Protein AF-A0A7C4F358-F1 (afdb_monomer_lite)

Sequence (258 aa):
MKRVNIRVNKKILVVTLAAALFLCTGAAYALGAFEKRPEPVIGEYGSKFVDQYLAERMSKADSMAIPCYKQDDLLFENECFALGRDAGSYTESGFKTNLFERLVKMFPDPLVRETGDNIYVVYDTDGGARLFVFFSREKNNALFTDGYPVVMKAKLSYENFSKLRVGGSLKDVESIDPVMSLYSNKFDRYTDKVLERNEKAGMKLTSVHLLSDGILKIEYDRAGGGYVITNIAYSPDFILDGLNGKTCYKILDEDYVK

Secondary structure (DSSP, 8-state):
--PPP-------------------------------PPPP--SHHHHHHHHHHHHHHHTTGGGPPPPEE-HHHHHTS-SS--TTS-GGGGTT-S----BHHHHHHHS-S-EEEEETTEEEEEEEETTS-EEEEEEEHHHHTTSBB-S--EEESS---HHHHTT--TT-BHHHHHTT-TTHHHHHHHHHT--HHHHHHHHHTT--EEEEEE-SS-EEEEEEEEETTEEEEEEEEEETTSEEEETTEEEE----GGGS--

Structure (mmCIF, N/CA/C/O backbone):
data_AF-A0A7C4F358-F1
#
_entry.id   AF-A0A7C4F358-F1
#
loop_
_atom_site.group_PDB
_atom_site.id
_atom_site.type_symbol
_atom_site.label_atom_id
_atom_site.label_alt_id
_atom_site.label_comp_id
_atom_site.label_asym_id
_atom_site.label_entity_id
_atom_site.label_seq_id
_atom_site.pdbx_PDB_ins_code
_atom_site.Cartn_x
_atom_site.Cartn_y
_atom_site.Cartn_z
_atom_site.occupancy
_atom_site.B_iso_or_equiv
_atom_site.auth_seq_id
_atom_site.auth_comp_id
_atom_site.auth_asym_id
_atom_site.auth_atom_id
_atom_site.pdbx_PDB_model_num
ATOM 1 N N . MET A 1 1 ? -30.851 -65.333 36.686 1.00 43.03 1 MET A N 1
ATOM 2 C CA . MET A 1 1 ? -29.936 -66.389 36.188 1.00 43.03 1 MET A CA 1
ATOM 3 C C . MET A 1 1 ? -30.546 -67.081 34.977 1.00 43.03 1 MET A C 1
ATOM 5 O O . MET A 1 1 ? -31.504 -67.817 35.149 1.00 43.03 1 MET A O 1
ATOM 9 N N . LYS A 1 2 ? -29.995 -66.856 33.779 1.00 34.91 2 LYS A N 1
ATOM 10 C CA . LYS A 1 2 ? -29.711 -67.871 32.743 1.00 34.91 2 LYS A CA 1
ATOM 11 C C . LYS A 1 2 ? -29.047 -67.149 31.567 1.00 34.91 2 LYS A C 1
ATOM 13 O O . LYS A 1 2 ? -29.635 -66.268 30.955 1.00 34.91 2 LYS A O 1
ATOM 18 N N . ARG A 1 3 ? -27.768 -67.473 31.361 1.00 30.48 3 ARG A N 1
ATOM 19 C CA . ARG A 1 3 ? -26.900 -66.966 30.294 1.00 30.48 3 ARG A CA 1
ATOM 20 C C . ARG A 1 3 ? -27.313 -67.616 28.976 1.00 30.48 3 ARG A C 1
ATOM 22 O O . ARG A 1 3 ? -27.466 -68.835 28.937 1.00 30.48 3 ARG A O 1
ATOM 29 N N . VAL A 1 4 ? -27.421 -66.826 27.914 1.00 35.84 4 VAL A N 1
ATOM 30 C CA . VAL A 1 4 ? -27.455 -67.332 26.539 1.00 35.84 4 VAL A CA 1
ATOM 31 C C . VAL A 1 4 ? -26.057 -67.162 25.952 1.00 35.84 4 VAL A C 1
ATOM 33 O O . VAL A 1 4 ? -25.514 -66.062 25.907 1.00 35.84 4 VAL A O 1
ATOM 36 N N . ASN A 1 5 ? -25.468 -68.294 25.569 1.00 32.28 5 ASN A N 1
ATOM 37 C CA . ASN A 1 5 ? -24.219 -68.405 24.827 1.00 32.28 5 ASN A CA 1
ATOM 38 C C . ASN A 1 5 ? -24.437 -67.946 23.383 1.00 32.28 5 ASN A C 1
ATOM 40 O O . ASN A 1 5 ? -25.279 -68.519 22.694 1.00 32.28 5 ASN A O 1
ATOM 44 N N . ILE A 1 6 ? -23.613 -67.022 22.890 1.00 37.19 6 ILE A N 1
ATOM 45 C CA . ILE A 1 6 ? -23.403 -66.848 21.450 1.00 37.19 6 ILE A CA 1
ATOM 46 C C . ILE A 1 6 ? -21.936 -67.156 21.160 1.00 37.19 6 ILE A C 1
ATOM 48 O O . ILE A 1 6 ? -21.022 -66.508 21.668 1.00 37.19 6 ILE A O 1
ATOM 52 N N . ARG A 1 7 ? -21.736 -68.218 20.373 1.00 32.66 7 ARG A N 1
ATOM 53 C CA . ARG A 1 7 ? -20.445 -68.649 19.839 1.00 32.66 7 ARG A CA 1
ATOM 54 C C . ARG A 1 7 ? -19.924 -67.610 18.851 1.00 32.66 7 ARG A C 1
ATOM 56 O O . ARG A 1 7 ? -20.585 -67.279 17.873 1.00 32.66 7 ARG A O 1
ATOM 63 N N . VAL A 1 8 ? -18.694 -67.185 19.100 1.00 33.38 8 VAL A N 1
ATOM 64 C CA . VAL A 1 8 ? -17.827 -66.460 18.174 1.00 33.38 8 VAL A CA 1
ATOM 65 C C . VAL A 1 8 ? -17.451 -67.389 17.022 1.00 33.38 8 VAL A C 1
ATOM 67 O O . VAL A 1 8 ? -17.006 -68.510 17.268 1.00 33.38 8 VAL A O 1
ATOM 70 N N . ASN A 1 9 ? -17.558 -66.917 15.779 1.00 32.28 9 ASN A N 1
ATOM 71 C CA . ASN A 1 9 ? -16.855 -67.533 14.659 1.00 32.28 9 ASN A CA 1
ATOM 72 C C . ASN A 1 9 ? -16.000 -66.473 13.953 1.00 32.28 9 ASN A C 1
ATOM 74 O O . ASN A 1 9 ? -16.507 -65.562 13.304 1.00 32.28 9 ASN A O 1
ATOM 78 N N . LYS A 1 10 ? -14.685 -66.580 14.162 1.00 37.16 10 LYS A N 1
ATOM 79 C CA . LYS A 1 10 ? -13.632 -65.766 13.549 1.00 37.16 10 LYS A CA 1
ATOM 80 C C . LYS A 1 10 ? -13.399 -66.249 12.119 1.00 37.16 10 LYS A C 1
ATOM 82 O O . LYS A 1 10 ? -12.974 -67.387 11.945 1.00 37.16 10 LYS A O 1
ATOM 87 N N . LYS A 1 11 ? -13.538 -65.371 11.125 1.00 32.34 11 LYS A N 1
ATOM 88 C CA . LYS A 1 11 ? -12.793 -65.474 9.860 1.00 32.34 11 LYS A CA 1
ATOM 89 C C . LYS A 1 11 ? -12.325 -64.086 9.414 1.00 32.34 11 LYS A C 1
ATOM 91 O O . LYS A 1 11 ? -13.072 -63.323 8.827 1.00 32.34 11 LYS A O 1
ATOM 96 N N . ILE A 1 12 ? -11.095 -63.789 9.836 1.00 36.50 12 ILE A N 1
ATOM 97 C CA . ILE A 1 12 ? -9.995 -63.147 9.098 1.00 36.50 12 ILE A CA 1
ATOM 98 C C . ILE A 1 12 ? -10.419 -62.060 8.094 1.00 36.50 12 ILE A C 1
ATOM 100 O O . ILE A 1 12 ? -10.786 -62.346 6.959 1.00 36.50 12 ILE A O 1
ATOM 104 N N . LEU A 1 13 ? -10.269 -60.806 8.524 1.00 28.69 13 LEU A N 1
ATOM 105 C CA . LEU A 1 13 ? -10.249 -59.624 7.671 1.00 28.69 13 LEU A CA 1
ATOM 106 C C . LEU A 1 13 ? -8.846 -59.515 7.048 1.00 28.69 13 LEU A C 1
ATOM 108 O O . LEU A 1 13 ? -7.883 -59.193 7.742 1.00 28.69 13 LEU A O 1
ATOM 112 N N . VAL A 1 14 ? -8.718 -59.822 5.758 1.00 30.58 14 VAL A N 1
ATOM 113 C CA . VAL A 1 14 ? -7.524 -59.484 4.972 1.00 30.58 14 VAL A CA 1
ATOM 114 C C . VAL A 1 14 ? -7.721 -58.058 4.470 1.00 30.58 14 VAL A C 1
ATOM 116 O O . VAL A 1 14 ? -8.566 -57.809 3.616 1.00 30.58 14 VAL A O 1
ATOM 119 N N . VAL A 1 15 ? -6.972 -57.113 5.035 1.00 30.22 15 VAL A N 1
ATOM 120 C CA . VAL A 1 15 ? -6.889 -55.741 4.525 1.00 30.22 15 VAL A CA 1
ATOM 121 C C . VAL A 1 15 ? -5.830 -55.736 3.430 1.00 30.22 15 VAL A C 1
ATOM 123 O O . VAL A 1 15 ? -4.635 -55.765 3.714 1.00 30.22 15 VAL A O 1
ATOM 126 N N . THR A 1 16 ? -6.260 -55.731 2.172 1.00 32.16 16 THR A N 1
ATOM 127 C CA . THR A 1 16 ? -5.372 -55.463 1.039 1.00 32.16 16 THR A CA 1
ATOM 128 C C . THR A 1 16 ? -5.389 -53.961 0.778 1.00 32.16 16 THR A C 1
ATOM 130 O O . THR A 1 16 ? -6.368 -53.412 0.278 1.00 32.16 16 THR A O 1
ATOM 133 N N . LEU A 1 17 ? -4.307 -53.292 1.174 1.00 28.47 17 LEU A N 1
ATOM 134 C CA . LEU A 1 17 ? -4.039 -51.888 0.880 1.00 28.47 17 LEU A CA 1
ATOM 135 C C . LEU A 1 17 ? -3.711 -51.773 -0.620 1.00 28.47 17 LEU A C 1
ATOM 137 O O . LEU A 1 17 ? -2.611 -52.122 -1.045 1.00 28.47 17 LEU A O 1
ATOM 141 N N . ALA A 1 18 ? -4.665 -51.335 -1.438 1.00 31.09 18 ALA A N 1
ATOM 142 C CA . ALA A 1 18 ? -4.392 -50.962 -2.822 1.00 31.09 18 ALA A CA 1
ATOM 143 C C . ALA A 1 18 ? -3.917 -49.503 -2.843 1.00 31.09 18 ALA A C 1
ATOM 145 O O . ALA A 1 18 ? -4.712 -48.572 -2.728 1.00 31.09 18 ALA A O 1
ATOM 146 N N . ALA A 1 19 ? -2.600 -49.317 -2.934 1.00 30.80 19 ALA A N 1
ATOM 147 C CA . ALA A 1 19 ? -1.979 -48.022 -3.163 1.00 30.80 19 ALA A CA 1
ATOM 148 C C . ALA A 1 19 ? -2.323 -47.541 -4.582 1.00 30.80 19 ALA A C 1
ATOM 150 O O . ALA A 1 19 ? -1.913 -48.148 -5.571 1.00 30.80 19 ALA A O 1
ATOM 151 N N . ALA A 1 20 ? -3.087 -46.454 -4.679 1.00 31.83 20 ALA A N 1
ATOM 152 C CA . ALA A 1 20 ? -3.291 -45.744 -5.931 1.00 31.83 20 ALA A CA 1
ATOM 153 C C . ALA A 1 20 ? -2.027 -44.932 -6.257 1.00 31.83 20 ALA A C 1
ATOM 155 O O . ALA A 1 20 ? -1.675 -43.991 -5.544 1.00 31.83 20 ALA A O 1
ATOM 156 N N . LEU A 1 21 ? -1.345 -45.324 -7.336 1.00 28.36 21 LEU A N 1
ATOM 157 C CA . LEU A 1 21 ? -0.301 -44.545 -7.997 1.00 28.36 21 LEU A CA 1
ATOM 158 C C . LEU A 1 21 ? -0.908 -43.225 -8.502 1.00 28.36 21 LEU A C 1
ATOM 160 O O . LEU A 1 21 ? -1.635 -43.220 -9.493 1.00 28.36 21 LEU A O 1
ATOM 164 N N . PHE A 1 22 ? -0.566 -42.106 -7.867 1.00 32.88 22 PHE A N 1
ATOM 165 C CA . PHE A 1 22 ? -0.590 -40.805 -8.531 1.00 32.88 22 PHE A CA 1
ATOM 166 C C . PHE A 1 22 ? 0.807 -40.537 -9.090 1.00 32.88 22 PHE A C 1
ATOM 168 O O . PHE A 1 22 ? 1.765 -40.303 -8.3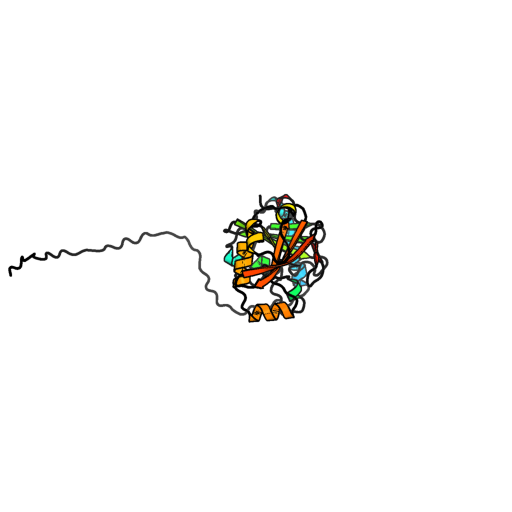53 1.00 32.88 22 PHE A O 1
ATOM 175 N N . LEU A 1 23 ? 0.916 -40.609 -10.416 1.00 28.53 23 LEU A N 1
ATOM 176 C CA . LEU A 1 23 ? 2.063 -40.139 -11.183 1.00 28.53 23 LEU A CA 1
ATOM 177 C C . LEU A 1 23 ? 2.083 -38.604 -11.139 1.00 28.53 23 LEU A C 1
ATOM 179 O O . LEU A 1 23 ? 1.592 -37.943 -12.047 1.00 28.53 23 LEU A O 1
ATOM 183 N N . CYS A 1 24 ? 2.645 -38.034 -10.073 1.00 27.58 24 CYS A N 1
ATOM 184 C CA . CYS A 1 24 ? 3.144 -36.663 -10.099 1.00 27.58 24 CYS A CA 1
ATOM 185 C C . CYS A 1 24 ? 4.559 -36.695 -10.673 1.00 27.58 24 CYS A C 1
ATOM 187 O O . CYS A 1 24 ? 5.518 -37.095 -10.012 1.00 27.58 24 CYS A O 1
ATOM 189 N N . THR A 1 25 ? 4.687 -36.289 -11.929 1.00 34.34 25 THR A N 1
ATOM 190 C CA . THR A 1 25 ? 5.970 -35.998 -12.558 1.00 34.34 25 THR A CA 1
ATOM 191 C C . THR A 1 25 ? 6.642 -34.833 -11.831 1.00 34.34 25 THR A C 1
ATOM 193 O O . THR A 1 25 ? 6.246 -33.684 -11.987 1.00 34.34 25 THR A O 1
ATOM 196 N N . GLY A 1 26 ? 7.640 -35.171 -11.013 1.00 33.00 26 GLY A N 1
ATOM 197 C CA . GLY A 1 26 ? 8.849 -34.396 -10.730 1.00 33.00 26 GLY A CA 1
ATOM 198 C C . GLY A 1 26 ? 8.712 -32.893 -10.491 1.00 33.00 26 GLY A C 1
ATOM 199 O O . GLY A 1 26 ? 9.111 -32.106 -11.341 1.00 33.00 26 GLY A O 1
ATOM 200 N N . ALA A 1 27 ? 8.320 -32.500 -9.280 1.00 31.92 27 ALA A N 1
ATOM 201 C CA . ALA A 1 27 ? 8.847 -31.282 -8.671 1.00 31.92 27 ALA A CA 1
ATOM 202 C C . ALA A 1 27 ? 9.862 -31.714 -7.608 1.00 31.92 27 ALA A C 1
ATOM 204 O O . ALA A 1 27 ? 9.501 -32.226 -6.548 1.00 31.92 27 ALA A O 1
ATOM 205 N N . ALA A 1 28 ? 11.149 -31.591 -7.930 1.00 32.16 28 ALA A N 1
ATOM 206 C CA . ALA A 1 28 ? 12.210 -31.779 -6.958 1.00 32.16 28 ALA A CA 1
ATOM 207 C C . ALA A 1 28 ? 12.075 -30.688 -5.888 1.00 32.16 28 ALA A C 1
ATOM 209 O O . ALA A 1 28 ? 12.326 -29.513 -6.151 1.00 32.16 28 ALA A O 1
ATOM 210 N N . TYR A 1 29 ? 11.667 -31.075 -4.681 1.00 32.97 29 TYR A N 1
ATOM 211 C CA . TYR A 1 29 ? 11.791 -30.222 -3.509 1.00 32.97 29 TYR A CA 1
ATOM 212 C C . TYR A 1 29 ? 13.281 -30.044 -3.215 1.00 32.97 29 TYR A C 1
ATOM 214 O O . TYR A 1 29 ? 13.927 -30.921 -2.641 1.00 32.97 29 TYR A O 1
ATOM 222 N N . ALA A 1 30 ? 13.839 -28.910 -3.630 1.00 32.03 30 ALA A N 1
ATOM 223 C CA . ALA A 1 30 ? 15.152 -28.486 -3.183 1.00 32.03 30 ALA A CA 1
ATOM 224 C C . ALA A 1 30 ? 15.035 -27.982 -1.736 1.00 32.03 30 ALA A C 1
ATOM 226 O O . ALA A 1 30 ? 14.815 -26.800 -1.482 1.00 32.03 30 ALA A O 1
ATOM 227 N N . LEU A 1 31 ? 15.191 -28.895 -0.776 1.00 33.22 31 LEU A N 1
ATOM 228 C CA . LEU A 1 31 ? 15.613 -28.562 0.585 1.00 33.22 31 LEU A CA 1
ATOM 229 C C . LEU A 1 31 ? 17.083 -28.127 0.519 1.00 33.22 31 LEU A C 1
ATOM 231 O O . LEU A 1 31 ? 18.001 -28.916 0.730 1.00 33.22 31 LEU A O 1
ATOM 235 N N . GLY A 1 32 ? 17.299 -26.871 0.135 1.00 31.25 32 GLY A N 1
ATOM 236 C CA . GLY A 1 32 ? 18.599 -26.217 0.184 1.00 31.25 32 GLY A CA 1
ATOM 237 C C . GLY A 1 32 ? 18.804 -25.581 1.551 1.00 31.25 32 GLY A C 1
ATOM 238 O O . GLY A 1 32 ? 18.005 -24.748 1.976 1.00 31.25 32 GLY A O 1
ATOM 239 N N . ALA A 1 33 ? 19.877 -25.976 2.233 1.00 33.22 33 ALA A N 1
ATOM 240 C CA . ALA A 1 33 ? 20.384 -25.291 3.410 1.00 33.22 33 ALA A CA 1
ATOM 241 C C . ALA A 1 33 ? 20.472 -23.775 3.149 1.00 33.22 33 ALA A C 1
ATOM 243 O O . ALA A 1 33 ? 20.944 -23.346 2.095 1.00 33.22 33 ALA A O 1
ATOM 244 N N . PHE A 1 34 ? 20.018 -22.972 4.113 1.00 32.34 34 PHE A N 1
ATOM 245 C CA . PHE A 1 34 ? 20.209 -21.522 4.132 1.00 32.34 34 PHE A CA 1
ATOM 246 C C . PHE A 1 34 ? 21.707 -21.228 4.335 1.00 32.34 34 PHE A C 1
ATOM 248 O O . PHE A 1 34 ? 22.162 -20.889 5.427 1.00 32.34 34 PHE A O 1
ATOM 255 N N . GLU A 1 35 ? 22.512 -21.399 3.286 1.00 32.31 35 GLU A N 1
ATOM 256 C CA . GLU A 1 35 ? 23.808 -20.738 3.212 1.00 32.31 35 GLU A CA 1
ATOM 257 C C . GLU A 1 35 ? 23.534 -19.237 3.242 1.00 32.31 35 GLU A C 1
ATOM 259 O O . GLU A 1 35 ? 22.790 -18.711 2.409 1.00 32.31 35 GLU A O 1
ATOM 264 N N . LYS A 1 36 ? 24.108 -18.547 4.235 1.00 36.69 36 LYS A N 1
ATOM 265 C CA . LYS A 1 36 ? 24.154 -17.084 4.273 1.00 36.69 36 LYS A CA 1
ATOM 266 C C . LYS A 1 36 ? 24.794 -16.612 2.969 1.00 36.69 36 LYS A C 1
ATOM 268 O O . LYS A 1 36 ? 26.016 -16.607 2.836 1.00 36.69 36 LYS A O 1
ATOM 273 N N . ARG A 1 37 ? 23.960 -16.238 2.000 1.00 35.19 37 ARG A N 1
ATOM 274 C CA . ARG A 1 37 ? 24.418 -15.563 0.791 1.00 35.19 37 ARG A CA 1
ATOM 275 C C . ARG A 1 37 ? 25.006 -14.217 1.220 1.00 35.19 37 ARG A C 1
ATOM 277 O O . ARG A 1 37 ? 24.418 -13.574 2.093 1.00 35.19 37 ARG A O 1
ATOM 284 N N . PRO A 1 38 ? 26.159 -13.813 0.666 1.00 33.69 38 PRO A N 1
ATOM 285 C CA . PRO A 1 38 ? 26.743 -12.519 0.978 1.00 33.69 38 PRO A CA 1
ATOM 286 C C . PRO A 1 38 ? 25.718 -11.424 0.684 1.00 33.69 38 PRO A C 1
ATOM 288 O O . PRO A 1 38 ? 25.014 -11.482 -0.329 1.00 33.69 38 PRO A O 1
ATOM 291 N N . GLU A 1 39 ? 25.606 -10.458 1.592 1.00 45.19 39 GLU A N 1
ATOM 292 C CA . GLU A 1 39 ? 24.733 -9.314 1.368 1.00 45.19 39 GLU A CA 1
ATOM 293 C C . GLU A 1 39 ? 25.191 -8.555 0.118 1.00 45.19 39 GLU A C 1
ATOM 295 O O . GLU A 1 39 ? 26.398 -8.357 -0.067 1.00 45.19 39 GLU A O 1
ATOM 300 N N . PRO A 1 40 ? 24.264 -8.153 -0.768 1.00 41.44 40 PRO A N 1
ATOM 301 C CA . PRO A 1 40 ? 24.631 -7.385 -1.942 1.00 41.44 40 PRO A CA 1
ATOM 302 C C . PRO A 1 40 ? 25.222 -6.046 -1.497 1.00 41.44 40 PRO A C 1
ATOM 304 O O . PRO A 1 40 ? 24.576 -5.257 -0.809 1.00 41.44 40 PRO A O 1
ATOM 307 N N . VAL A 1 41 ? 26.460 -5.778 -1.914 1.00 40.78 41 VAL A N 1
ATOM 308 C CA . VAL A 1 41 ? 27.053 -4.444 -1.815 1.00 40.78 41 VAL A CA 1
ATOM 309 C C . VAL A 1 41 ? 26.264 -3.536 -2.756 1.00 40.78 41 VAL A C 1
ATOM 311 O O . VAL A 1 41 ? 26.330 -3.678 -3.977 1.00 40.78 41 VAL A O 1
ATOM 314 N N . ILE A 1 42 ? 25.478 -2.631 -2.176 1.00 51.88 42 ILE A N 1
ATOM 315 C CA . ILE A 1 42 ? 24.642 -1.674 -2.902 1.00 51.88 42 ILE A CA 1
ATOM 316 C C . ILE A 1 42 ? 25.575 -0.661 -3.584 1.00 51.88 42 ILE A C 1
ATOM 318 O O . ILE A 1 42 ? 26.162 0.197 -2.931 1.00 51.88 42 ILE A O 1
ATOM 322 N N . GLY A 1 43 ? 25.750 -0.806 -4.898 1.00 54.59 43 GLY A N 1
ATOM 323 C CA . GLY A 1 43 ? 26.558 0.060 -5.765 1.00 54.59 43 GLY A CA 1
ATOM 324 C C . GLY A 1 43 ? 25.941 0.178 -7.165 1.00 54.59 43 GLY A C 1
ATOM 325 O O . GLY A 1 43 ? 24.806 -0.251 -7.365 1.00 54.59 43 GLY A O 1
ATOM 326 N N . GLU A 1 44 ? 26.687 0.705 -8.151 1.00 55.16 44 GLU A N 1
ATOM 327 C CA . GLU A 1 44 ? 26.241 0.883 -9.557 1.00 55.16 44 GLU A CA 1
ATOM 328 C C . GLU A 1 44 ? 25.557 -0.351 -10.175 1.00 55.16 44 GLU A C 1
ATOM 330 O O . GLU A 1 44 ? 24.736 -0.222 -11.083 1.00 55.16 44 GLU A O 1
ATOM 335 N N . TYR A 1 45 ? 25.895 -1.548 -9.693 1.00 59.91 45 TYR A N 1
ATOM 336 C CA . TYR A 1 45 ? 25.300 -2.812 -10.117 1.00 59.91 45 TYR A CA 1
ATOM 337 C C . TYR A 1 45 ? 23.790 -2.887 -9.860 1.00 59.91 45 TYR A C 1
ATOM 339 O O . TYR A 1 45 ? 23.069 -3.387 -10.718 1.00 59.91 45 TYR A O 1
ATOM 347 N N . GLY A 1 46 ? 23.305 -2.349 -8.734 1.00 75.81 46 GLY A N 1
ATOM 348 C CA . GLY A 1 46 ? 21.877 -2.349 -8.410 1.00 75.81 46 GLY A CA 1
ATOM 349 C C . GLY A 1 46 ? 21.076 -1.482 -9.381 1.00 75.81 46 GLY A C 1
ATOM 350 O O . GLY A 1 46 ? 20.066 -1.924 -9.917 1.00 75.81 46 GLY A O 1
ATOM 351 N N . SER A 1 47 ? 21.568 -0.275 -9.676 1.00 79.81 47 SER A N 1
ATOM 352 C CA . SER A 1 47 ? 20.893 0.645 -10.601 1.00 79.81 47 SER A CA 1
ATOM 353 C C . SER A 1 47 ? 20.878 0.093 -12.026 1.00 79.81 47 SER A C 1
ATOM 355 O O . SER A 1 47 ? 19.835 0.095 -12.672 1.00 79.81 47 SER A O 1
ATOM 357 N N . LYS A 1 48 ? 22.005 -0.469 -12.492 1.00 86.12 48 LYS A N 1
ATOM 358 C CA . LYS A 1 48 ? 22.083 -1.115 -13.812 1.00 86.12 48 LYS A CA 1
ATOM 359 C C . LYS A 1 48 ? 21.134 -2.309 -13.924 1.00 86.12 48 LYS A C 1
ATOM 361 O O . LYS A 1 48 ? 20.526 -2.485 -14.975 1.00 86.12 48 LYS A O 1
ATOM 366 N N . PHE A 1 49 ? 20.996 -3.108 -12.862 1.00 89.94 49 PHE A N 1
ATOM 367 C CA . PHE A 1 49 ? 20.026 -4.203 -12.830 1.00 89.94 49 PHE A CA 1
ATOM 368 C C . PHE A 1 49 ? 18.597 -3.681 -12.997 1.00 89.94 49 PHE A C 1
ATOM 370 O O . PHE A 1 49 ? 17.865 -4.199 -13.838 1.00 89.94 49 PHE A O 1
ATOM 377 N N . VAL A 1 50 ? 18.211 -2.656 -12.227 1.00 91.50 50 VAL A N 1
ATOM 378 C CA . VAL A 1 50 ? 16.872 -2.055 -12.305 1.00 91.50 50 VAL A CA 1
ATOM 379 C C . VAL A 1 50 ? 16.594 -1.569 -13.726 1.00 91.50 50 VAL A C 1
ATOM 381 O O . VAL A 1 50 ? 15.602 -1.979 -14.320 1.00 91.50 50 VAL A O 1
ATOM 384 N N . ASP A 1 51 ? 17.501 -0.792 -14.318 1.00 90.94 51 ASP A N 1
ATOM 385 C CA . ASP A 1 51 ? 17.321 -0.258 -15.673 1.00 90.94 51 ASP A CA 1
ATOM 386 C C . ASP A 1 51 ? 17.159 -1.359 -16.727 1.00 90.94 51 ASP A C 1
ATOM 388 O O . ASP A 1 51 ? 16.247 -1.301 -17.554 1.00 90.94 51 ASP A O 1
ATOM 392 N N . GLN A 1 52 ? 18.008 -2.389 -16.680 1.00 91.44 52 GLN A N 1
ATOM 393 C CA . GLN A 1 52 ? 17.932 -3.522 -17.606 1.00 91.44 52 GLN A CA 1
ATOM 394 C C . GLN A 1 52 ? 16.629 -4.304 -17.441 1.00 91.44 52 GLN A C 1
ATOM 396 O O . GLN A 1 52 ? 15.984 -4.648 -18.433 1.00 91.44 52 GLN A O 1
ATOM 401 N N . TYR A 1 53 ? 16.229 -4.564 -16.196 1.00 92.38 53 TYR A N 1
ATOM 402 C CA . TYR A 1 53 ? 15.017 -5.310 -15.895 1.00 92.38 53 TYR A CA 1
ATOM 403 C C . TYR A 1 53 ? 13.768 -4.563 -16.368 1.00 92.38 53 TYR A C 1
ATOM 405 O O . TYR A 1 53 ? 12.913 -5.147 -17.031 1.00 92.38 53 TYR A O 1
ATOM 413 N N . LEU A 1 54 ? 13.667 -3.267 -16.058 1.00 91.38 54 LEU A N 1
ATOM 414 C CA . LEU A 1 54 ? 12.535 -2.436 -16.464 1.00 91.38 54 LEU A CA 1
ATOM 415 C C . LEU A 1 54 ? 12.443 -2.346 -17.991 1.00 91.38 54 LEU A C 1
ATOM 417 O O . LEU A 1 54 ? 11.371 -2.587 -18.541 1.00 91.38 54 LEU A O 1
ATOM 421 N N . ALA A 1 55 ? 13.566 -2.109 -18.680 1.00 90.69 55 ALA A N 1
ATOM 422 C CA . ALA A 1 55 ? 13.605 -2.065 -20.141 1.00 90.69 55 ALA A CA 1
ATOM 423 C C . ALA A 1 55 ? 13.128 -3.383 -20.778 1.00 90.69 55 ALA A C 1
ATOM 425 O O . ALA A 1 55 ? 12.333 -3.365 -21.722 1.00 90.69 55 ALA A O 1
ATOM 426 N N . GLU A 1 56 ? 13.558 -4.533 -20.246 1.00 90.06 56 GLU A N 1
ATOM 427 C CA . GLU A 1 56 ? 13.098 -5.831 -20.740 1.00 90.06 56 GLU A CA 1
ATOM 428 C C . GLU A 1 56 ? 11.593 -6.023 -20.507 1.00 90.06 56 GLU A C 1
ATOM 430 O O . GLU A 1 56 ? 10.871 -6.422 -21.424 1.00 90.06 56 GLU A O 1
ATOM 435 N N . ARG A 1 57 ? 11.101 -5.734 -19.298 1.00 89.56 57 ARG A N 1
ATOM 436 C CA . ARG A 1 57 ? 9.694 -5.953 -18.934 1.00 89.56 57 ARG A CA 1
ATOM 437 C C . ARG A 1 57 ? 8.742 -5.044 -19.682 1.00 89.56 57 ARG A C 1
ATOM 439 O O . ARG A 1 57 ? 7.740 -5.521 -20.207 1.00 89.56 57 ARG A O 1
ATOM 446 N N . MET A 1 58 ? 9.069 -3.762 -19.781 1.00 84.81 58 MET A N 1
ATOM 447 C CA . MET A 1 58 ? 8.229 -2.787 -20.469 1.00 84.81 58 MET A CA 1
ATOM 448 C C . MET A 1 58 ? 8.071 -3.107 -21.954 1.00 84.81 58 MET A C 1
ATOM 450 O O . MET A 1 58 ? 6.985 -2.930 -22.493 1.00 84.81 58 MET A O 1
ATOM 454 N N . SER A 1 59 ? 9.099 -3.674 -22.599 1.00 81.81 59 SER A N 1
ATOM 455 C CA . SER A 1 59 ? 8.997 -4.127 -23.997 1.00 81.81 59 SER A CA 1
ATOM 456 C C . SER A 1 59 ? 7.959 -5.238 -24.220 1.00 81.81 59 SER A C 1
ATOM 458 O O . SER A 1 59 ? 7.580 -5.510 -25.358 1.00 81.81 59 SER A O 1
ATOM 460 N N . LYS A 1 60 ? 7.495 -5.879 -23.139 1.00 82.25 60 LYS A N 1
ATOM 461 C CA . LYS A 1 60 ? 6.549 -7.000 -23.146 1.00 82.25 60 LYS A CA 1
ATOM 462 C C . LYS A 1 60 ? 5.266 -6.699 -22.360 1.00 82.25 60 LYS A C 1
ATOM 464 O O . LYS A 1 60 ? 4.429 -7.595 -22.264 1.00 82.25 60 LYS A O 1
ATOM 469 N N . ALA A 1 61 ? 5.097 -5.489 -21.812 1.00 74.50 61 ALA A N 1
ATOM 470 C CA . ALA A 1 61 ? 4.061 -5.176 -20.821 1.00 74.50 61 ALA A CA 1
ATOM 471 C C . ALA A 1 61 ? 2.644 -5.555 -21.285 1.00 74.50 61 ALA A C 1
ATOM 473 O O . ALA A 1 61 ? 1.948 -6.268 -20.570 1.00 74.50 61 ALA A O 1
ATOM 474 N N . ASP A 1 62 ? 2.273 -5.203 -22.519 1.00 74.44 62 ASP A N 1
ATOM 475 C CA . ASP A 1 62 ? 0.940 -5.480 -23.088 1.00 74.44 62 ASP A CA 1
ATOM 476 C C . ASP A 1 62 ? 0.626 -6.981 -23.243 1.00 74.44 62 ASP A C 1
ATOM 478 O O . ASP A 1 62 ? -0.526 -7.374 -23.423 1.00 74.44 62 ASP A O 1
ATOM 482 N N . SER A 1 63 ? 1.650 -7.837 -23.190 1.00 76.06 63 SER A N 1
ATOM 483 C CA . SER A 1 63 ? 1.526 -9.295 -23.312 1.00 76.06 63 SER A CA 1
ATOM 484 C C . SER A 1 63 ? 1.652 -10.037 -21.979 1.00 76.06 63 SER A C 1
ATOM 486 O O . SER A 1 63 ? 1.455 -11.253 -21.932 1.00 76.06 63 SER A O 1
ATOM 488 N N . MET A 1 64 ? 2.003 -9.334 -20.899 1.00 79.44 64 MET A N 1
ATOM 489 C CA . MET A 1 64 ? 2.247 -9.952 -19.601 1.00 79.44 64 MET A CA 1
ATOM 490 C C . MET A 1 64 ? 0.952 -10.074 -18.801 1.00 79.44 64 MET A C 1
ATOM 492 O O . MET A 1 64 ? 0.298 -9.088 -18.473 1.00 79.44 64 MET A O 1
ATOM 496 N N . ALA A 1 65 ? 0.611 -11.307 -18.434 1.00 90.44 65 ALA A N 1
ATOM 497 C CA . ALA A 1 65 ? -0.380 -11.546 -17.396 1.00 90.44 65 ALA A CA 1
ATOM 498 C C . ALA A 1 65 ? 0.189 -11.138 -16.029 1.00 90.44 65 ALA A C 1
ATOM 500 O O . ALA A 1 65 ? 1.381 -11.312 -15.770 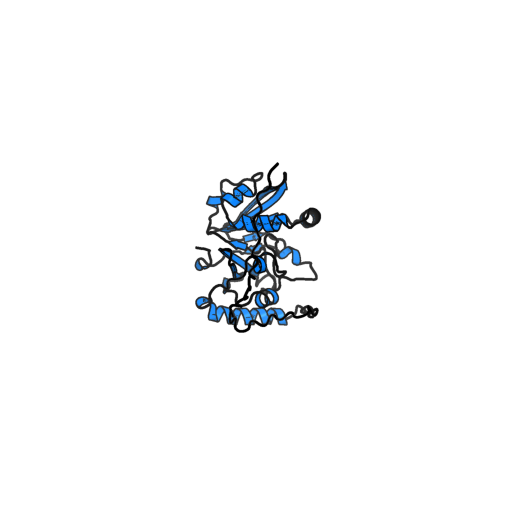1.00 90.44 65 ALA A O 1
ATOM 501 N N . ILE A 1 66 ? -0.673 -10.643 -15.141 1.00 95.44 66 ILE A N 1
ATOM 502 C CA . ILE A 1 66 ? -0.300 -10.399 -13.746 1.00 95.44 66 ILE A CA 1
ATOM 503 C C . ILE A 1 66 ? -0.065 -11.766 -13.081 1.00 95.44 66 ILE A C 1
ATOM 505 O O . ILE A 1 66 ? -0.961 -12.617 -13.120 1.00 95.44 66 ILE A O 1
ATOM 509 N N . PRO A 1 67 ? 1.120 -12.023 -12.501 1.00 96.69 67 PRO A N 1
ATOM 510 C CA . PRO A 1 67 ? 1.397 -13.302 -11.863 1.00 96.69 67 PRO A CA 1
ATOM 511 C C . PRO A 1 67 ? 0.581 -13.445 -10.575 1.00 96.69 67 PRO A C 1
ATOM 513 O O . PRO A 1 67 ? 0.396 -12.481 -9.830 1.00 96.69 67 PRO A O 1
ATOM 516 N N . CYS A 1 68 ? 0.126 -14.666 -10.301 1.00 97.88 68 CYS A N 1
ATOM 517 C CA . CYS A 1 68 ? -0.655 -14.992 -9.114 1.00 97.88 68 CYS A CA 1
ATOM 518 C C . CYS A 1 68 ? 0.176 -15.829 -8.136 1.00 97.88 68 CYS A C 1
ATOM 520 O O . CYS A 1 68 ? 0.727 -16.866 -8.514 1.00 97.88 68 CYS A O 1
ATOM 522 N N . TYR A 1 69 ? 0.253 -15.384 -6.883 1.00 98.12 69 TYR A N 1
ATOM 523 C CA . TYR A 1 69 ? 1.004 -16.035 -5.809 1.00 98.12 69 TYR A CA 1
ATOM 524 C C . TYR A 1 69 ? 0.093 -16.443 -4.650 1.00 98.12 69 TYR A C 1
ATOM 526 O O . TYR A 1 69 ? -1.021 -15.943 -4.500 1.00 98.12 69 TYR A O 1
ATOM 534 N N . LYS A 1 70 ? 0.584 -17.330 -3.781 1.00 98.06 70 LYS A N 1
ATOM 535 C CA . LYS A 1 70 ? -0.096 -17.602 -2.513 1.00 98.06 70 LYS A CA 1
ATOM 536 C C . LYS A 1 70 ? -0.169 -16.331 -1.680 1.00 98.06 70 LYS A C 1
ATOM 538 O O . LYS A 1 70 ? 0.841 -15.651 -1.497 1.00 98.06 70 LYS A O 1
ATOM 543 N N . GLN A 1 71 ? -1.355 -16.024 -1.164 1.00 97.12 71 GLN A N 1
ATOM 544 C CA . GLN A 1 71 ? -1.589 -14.804 -0.399 1.00 97.12 71 GLN A CA 1
ATOM 545 C C . GLN A 1 71 ? -0.672 -14.705 0.823 1.00 97.12 71 GLN A C 1
ATOM 547 O O . GLN A 1 71 ? -0.146 -13.626 1.092 1.00 97.12 71 GLN A O 1
ATOM 552 N N . ASP A 1 72 ? -0.468 -15.809 1.545 1.00 95.38 72 ASP A N 1
ATOM 553 C CA . ASP A 1 72 ? 0.363 -15.798 2.749 1.00 95.38 72 ASP A CA 1
ATOM 554 C C . ASP A 1 72 ? 1.842 -15.573 2.418 1.00 95.38 72 ASP A C 1
ATOM 556 O O . ASP A 1 72 ? 2.447 -14.662 2.987 1.00 95.38 72 ASP A O 1
ATOM 560 N N . ASP A 1 73 ? 2.376 -16.287 1.424 1.00 96.38 73 ASP A N 1
ATOM 561 C CA . ASP A 1 73 ? 3.740 -16.103 0.914 1.00 96.38 73 ASP A CA 1
ATOM 562 C C . ASP A 1 73 ? 3.980 -14.638 0.499 1.00 96.38 73 ASP A C 1
ATOM 564 O O . ASP A 1 73 ? 4.936 -13.988 0.938 1.00 96.38 73 ASP A O 1
ATOM 568 N N . LEU A 1 74 ? 3.069 -14.081 -0.308 1.00 96.12 74 LEU A N 1
ATOM 569 C CA . LEU A 1 74 ? 3.226 -12.742 -0.867 1.00 96.12 74 LEU A CA 1
ATOM 570 C C . LEU A 1 74 ? 2.979 -11.623 0.153 1.00 96.12 74 LEU A C 1
ATOM 572 O O . LEU A 1 74 ? 3.681 -10.622 0.119 1.00 96.12 74 LEU A O 1
ATOM 576 N N . LEU A 1 75 ? 1.992 -11.726 1.045 1.00 95.69 75 LEU A N 1
ATOM 577 C CA . LEU A 1 75 ? 1.607 -10.599 1.912 1.00 95.69 75 LEU A CA 1
ATOM 578 C C . LEU A 1 75 ? 2.171 -10.686 3.331 1.00 95.69 75 LEU A C 1
ATOM 580 O O . LEU A 1 75 ? 2.264 -9.661 4.019 1.00 95.69 75 LEU A O 1
ATOM 584 N N . PHE A 1 76 ? 2.538 -11.884 3.793 1.00 94.00 76 PHE A N 1
ATOM 585 C CA . PHE A 1 76 ? 2.864 -12.104 5.199 1.00 94.00 76 PHE A CA 1
ATOM 586 C C . PHE A 1 76 ? 4.180 -12.844 5.448 1.00 94.00 76 PHE A C 1
ATOM 588 O O . PHE A 1 76 ? 4.806 -12.569 6.474 1.00 94.00 76 PHE A O 1
ATOM 595 N N . GLU A 1 77 ? 4.613 -13.726 4.548 1.00 92.06 77 GLU A N 1
ATOM 596 C CA . GLU A 1 77 ? 5.795 -14.584 4.717 1.00 92.06 77 GLU A CA 1
ATOM 597 C C . GLU A 1 77 ? 6.961 -14.170 3.808 1.00 92.06 77 GLU A C 1
ATOM 599 O O . GLU A 1 77 ? 7.640 -14.990 3.194 1.00 92.06 77 GLU A O 1
ATOM 604 N N . ASN A 1 78 ? 7.232 -12.867 3.748 1.00 90.81 78 ASN A N 1
ATOM 605 C CA . ASN A 1 78 ? 8.410 -12.335 3.075 1.00 90.81 78 ASN A CA 1
ATOM 606 C C . ASN A 1 78 ? 9.016 -11.149 3.829 1.00 90.81 78 ASN A C 1
ATOM 608 O O . ASN A 1 78 ? 8.409 -10.558 4.723 1.00 90.81 78 ASN A O 1
ATOM 612 N N . GLU A 1 79 ? 10.239 -10.803 3.438 1.00 83.94 79 GLU A N 1
ATOM 613 C CA . GLU A 1 79 ? 10.980 -9.671 3.997 1.00 83.94 79 GLU A CA 1
ATOM 614 C C . GLU A 1 79 ? 11.057 -8.486 3.025 1.00 83.94 79 GLU A C 1
ATOM 616 O O . GLU A 1 79 ? 11.588 -7.440 3.386 1.00 83.94 79 GLU A O 1
ATOM 621 N N . CYS A 1 80 ? 10.566 -8.630 1.790 1.00 86.12 80 CYS A N 1
ATOM 622 C CA . CYS A 1 80 ? 10.741 -7.631 0.733 1.00 86.12 80 CYS A CA 1
ATOM 623 C C . CYS A 1 80 ? 9.901 -6.376 0.977 1.00 86.12 80 CYS A C 1
ATOM 625 O O . CYS A 1 80 ? 10.269 -5.288 0.550 1.00 86.12 80 CYS A O 1
ATOM 627 N N . PHE A 1 81 ? 8.772 -6.509 1.660 1.00 88.50 81 PHE A N 1
ATOM 628 C CA . PHE A 1 81 ? 7.914 -5.391 2.019 1.00 88.50 81 PHE A CA 1
ATOM 629 C C . PHE A 1 81 ? 7.024 -5.774 3.203 1.00 88.50 81 PHE A C 1
ATOM 631 O O . PHE A 1 81 ? 6.976 -6.928 3.628 1.00 88.50 81 PHE A O 1
ATOM 638 N N . ALA A 1 82 ? 6.317 -4.798 3.767 1.00 88.62 82 ALA A N 1
ATOM 639 C CA . ALA A 1 82 ? 5.422 -5.039 4.888 1.00 88.62 82 ALA A CA 1
ATOM 640 C C . ALA A 1 82 ? 4.117 -4.261 4.722 1.00 88.62 82 ALA A C 1
ATOM 642 O O . ALA A 1 82 ? 4.109 -3.032 4.695 1.00 88.62 82 ALA A O 1
ATOM 643 N N . LEU A 1 83 ? 3.003 -4.994 4.659 1.00 92.50 83 LEU A N 1
ATOM 644 C CA . LEU A 1 83 ? 1.669 -4.404 4.632 1.00 92.50 83 LEU A CA 1
ATOM 645 C C . LEU A 1 83 ? 1.456 -3.498 5.855 1.00 92.50 83 LEU A C 1
ATOM 647 O O . LEU A 1 83 ? 1.745 -3.900 6.985 1.00 92.50 83 LEU A O 1
ATOM 651 N N . GLY A 1 84 ? 0.966 -2.280 5.618 1.00 93.12 84 GLY A N 1
ATOM 652 C CA . GLY A 1 84 ? 0.699 -1.288 6.666 1.00 93.12 84 GLY A CA 1
ATOM 653 C C . GLY A 1 84 ? 1.942 -0.631 7.269 1.00 93.12 84 GLY A C 1
ATOM 654 O O . GLY A 1 84 ? 1.834 0.059 8.280 1.00 93.12 84 GLY A O 1
ATOM 655 N N . ARG A 1 85 ? 3.119 -0.825 6.665 1.00 91.62 85 ARG A N 1
ATOM 656 C CA . ARG A 1 85 ? 4.366 -0.172 7.068 1.00 91.62 85 ARG A CA 1
ATOM 657 C C . ARG A 1 85 ? 4.939 0.631 5.907 1.00 91.62 85 ARG A C 1
ATOM 659 O O . ARG A 1 85 ? 5.104 0.112 4.809 1.00 91.62 85 ARG A O 1
ATOM 666 N N . ASP A 1 86 ? 5.285 1.877 6.198 1.00 94.00 86 ASP A N 1
ATOM 667 C CA . ASP A 1 86 ? 5.978 2.754 5.263 1.00 94.00 86 ASP A CA 1
ATOM 668 C C . ASP A 1 86 ? 7.411 2.249 5.037 1.00 94.00 86 ASP A C 1
ATOM 670 O O . ASP A 1 86 ? 8.173 2.049 5.994 1.00 94.00 86 ASP A O 1
ATOM 674 N N . ALA A 1 87 ? 7.793 2.057 3.777 1.00 92.31 87 ALA A N 1
ATOM 675 C CA . ALA A 1 87 ? 9.144 1.690 3.379 1.00 92.31 87 ALA A CA 1
ATOM 676 C C . ALA A 1 87 ? 10.196 2.732 3.790 1.00 92.31 87 ALA A C 1
ATOM 678 O O . ALA A 1 87 ? 11.363 2.392 3.997 1.00 92.31 87 ALA A O 1
ATOM 679 N N . GLY A 1 88 ? 9.784 3.985 3.993 1.00 89.75 88 GLY A N 1
ATOM 680 C CA . GLY A 1 88 ? 10.626 5.030 4.552 1.00 89.75 88 GLY A CA 1
ATOM 681 C C . GLY A 1 88 ? 11.175 4.692 5.943 1.00 89.75 88 GLY A C 1
ATOM 682 O O . GLY A 1 88 ? 12.242 5.173 6.299 1.00 89.75 88 GLY A O 1
ATOM 683 N N . SER A 1 89 ? 10.540 3.784 6.697 1.00 87.44 89 SER A N 1
ATOM 684 C CA . SER A 1 89 ? 11.071 3.306 7.987 1.00 87.44 89 SER A CA 1
ATOM 685 C C . SER A 1 89 ? 12.407 2.555 7.881 1.00 87.44 89 SER A C 1
ATOM 687 O O . SER A 1 89 ? 13.076 2.350 8.894 1.00 87.44 89 SER A O 1
ATOM 689 N N . TYR A 1 90 ? 12.811 2.146 6.674 1.00 84.06 90 TYR A N 1
ATOM 690 C CA . TYR A 1 90 ? 14.078 1.458 6.428 1.00 84.06 90 TYR A CA 1
ATOM 691 C C . TYR A 1 90 ? 15.206 2.394 5.981 1.00 84.06 90 TYR A C 1
ATOM 693 O O . TYR A 1 90 ? 16.326 1.914 5.819 1.00 84.06 90 TYR A O 1
ATOM 701 N N . THR A 1 91 ? 14.973 3.694 5.754 1.00 78.50 91 THR A N 1
ATOM 702 C CA . THR A 1 91 ? 15.982 4.581 5.136 1.00 78.50 91 THR A CA 1
ATOM 703 C C . THR A 1 91 ? 17.281 4.669 5.923 1.00 78.50 91 THR A C 1
ATOM 705 O O . THR A 1 91 ? 18.348 4.594 5.308 1.00 78.50 91 THR A O 1
ATOM 708 N N . GLU A 1 92 ? 17.186 4.743 7.250 1.00 73.94 92 GLU A N 1
ATOM 709 C CA . GLU A 1 92 ? 18.321 4.798 8.181 1.00 73.94 92 GLU A CA 1
ATOM 710 C C . GLU A 1 92 ? 18.836 3.408 8.597 1.00 73.94 92 GLU A C 1
ATOM 712 O O . GLU A 1 92 ? 19.841 3.291 9.297 1.00 73.94 92 GLU A O 1
ATOM 717 N N . SER A 1 93 ? 18.171 2.330 8.165 1.00 75.19 93 SER A N 1
ATOM 718 C CA . SER A 1 93 ? 18.608 0.966 8.458 1.00 75.19 93 SER A CA 1
ATOM 719 C C . SER A 1 93 ? 19.830 0.597 7.619 1.00 75.19 93 SER A C 1
ATOM 721 O O . SER A 1 93 ? 19.824 0.733 6.393 1.00 75.19 93 SER A O 1
ATOM 723 N N . GLY A 1 94 ? 20.851 0.034 8.270 1.00 69.38 94 GLY A N 1
ATOM 724 C CA . GLY A 1 94 ? 21.986 -0.591 7.583 1.00 69.38 94 GLY A CA 1
ATOM 725 C C . GLY A 1 94 ? 21.615 -1.875 6.828 1.00 69.38 94 GLY A C 1
ATOM 726 O O . GLY A 1 94 ? 22.371 -2.306 5.968 1.00 69.38 94 GLY A O 1
ATOM 727 N N . PHE A 1 95 ? 20.448 -2.463 7.115 1.00 70.38 95 PHE A N 1
ATOM 728 C CA . PHE A 1 95 ? 19.926 -3.655 6.445 1.00 70.38 95 PHE A CA 1
ATOM 729 C C . PHE A 1 95 ? 18.581 -3.332 5.781 1.00 70.38 95 PHE A C 1
ATOM 731 O O . PHE A 1 95 ? 17.584 -3.092 6.471 1.00 70.38 95 PHE A O 1
ATOM 738 N N . LYS A 1 96 ? 18.563 -3.298 4.442 1.00 79.69 96 LYS A N 1
ATOM 739 C CA . LYS A 1 96 ? 17.388 -2.969 3.618 1.00 79.69 96 LYS A CA 1
ATOM 740 C C . LYS A 1 96 ? 16.959 -4.192 2.824 1.00 79.69 96 LYS A C 1
ATOM 742 O O . LYS A 1 96 ? 17.599 -4.585 1.853 1.00 79.69 96 LYS A O 1
ATOM 747 N N . THR A 1 97 ? 15.867 -4.811 3.246 1.00 82.69 97 THR A N 1
ATOM 748 C CA . THR A 1 97 ? 15.300 -5.989 2.578 1.00 82.69 97 THR A CA 1
ATOM 749 C C . THR A 1 97 ? 14.388 -5.616 1.412 1.00 82.69 97 THR A C 1
ATOM 751 O O . THR A 1 97 ? 14.094 -6.463 0.574 1.00 82.69 97 THR A O 1
ATOM 754 N N . ASN A 1 98 ? 14.001 -4.346 1.311 1.00 88.19 98 ASN A N 1
ATOM 755 C CA . ASN A 1 98 ? 13.053 -3.809 0.342 1.00 88.19 98 ASN A CA 1
ATOM 756 C C . ASN A 1 98 ? 13.677 -3.390 -0.998 1.00 88.19 98 ASN A C 1
ATOM 758 O O . ASN A 1 98 ? 13.264 -2.410 -1.616 1.00 88.19 98 ASN A O 1
ATOM 762 N N . LEU A 1 99 ? 14.692 -4.134 -1.435 1.00 91.25 99 LEU A N 1
ATOM 763 C CA . LEU A 1 99 ? 15.367 -3.952 -2.718 1.00 91.25 99 LEU A CA 1
ATOM 764 C C . LEU A 1 99 ? 14.500 -4.473 -3.870 1.00 91.25 99 LEU A C 1
ATOM 766 O O . LEU A 1 99 ? 14.004 -5.601 -3.802 1.00 91.25 99 LEU A O 1
ATOM 770 N N . PHE A 1 100 ? 14.415 -3.711 -4.964 1.00 92.88 100 PHE A N 1
ATOM 771 C CA . PHE A 1 100 ? 13.716 -4.125 -6.189 1.00 92.88 100 PHE A CA 1
ATOM 772 C C . PHE A 1 100 ? 14.224 -5.480 -6.703 1.00 92.88 100 PHE A C 1
ATOM 774 O O . PHE A 1 100 ? 13.442 -6.397 -6.940 1.00 92.88 100 PHE A O 1
ATOM 781 N N . GLU A 1 101 ? 15.547 -5.652 -6.799 1.00 91.69 101 GLU A N 1
ATOM 782 C CA . GLU A 1 101 ? 16.167 -6.905 -7.251 1.00 91.69 101 GLU A CA 1
ATOM 783 C C . GLU A 1 101 ? 15.755 -8.106 -6.390 1.00 91.69 101 GLU A C 1
ATOM 785 O O . GLU A 1 101 ? 15.504 -9.196 -6.905 1.00 91.69 101 GLU A O 1
ATOM 790 N N . ARG A 1 102 ? 15.663 -7.914 -5.070 1.00 90.69 102 ARG A N 1
ATOM 791 C CA . ARG A 1 102 ? 15.253 -8.980 -4.153 1.00 90.69 102 ARG A CA 1
ATOM 792 C C . ARG A 1 102 ? 13.784 -9.333 -4.353 1.00 90.69 102 ARG A C 1
ATOM 794 O O . ARG A 1 102 ? 13.471 -10.521 -4.418 1.00 90.69 102 ARG A O 1
ATOM 801 N N . LEU A 1 103 ? 12.923 -8.323 -4.500 1.00 93.81 103 LEU A N 1
ATOM 802 C CA . LEU A 1 103 ? 11.501 -8.499 -4.777 1.00 93.81 103 LEU A CA 1
ATOM 803 C C . LEU A 1 103 ? 11.291 -9.357 -6.029 1.00 93.81 103 LEU A C 1
ATOM 805 O O . LEU A 1 103 ? 10.656 -10.404 -5.947 1.00 93.81 103 LEU A O 1
ATOM 809 N N . VAL A 1 104 ? 11.898 -8.975 -7.154 1.00 93.50 104 VAL A N 1
ATOM 810 C CA . VAL A 1 104 ? 11.689 -9.666 -8.438 1.00 93.50 104 VAL A CA 1
ATOM 811 C C . VAL A 1 104 ? 12.416 -11.008 -8.551 1.00 93.50 104 VAL A C 1
ATOM 813 O O . VAL A 1 104 ? 12.120 -11.789 -9.450 1.00 93.50 104 VAL A O 1
ATOM 816 N N . LYS A 1 105 ? 13.372 -11.302 -7.664 1.00 91.81 105 LYS A N 1
ATOM 817 C CA . LYS A 1 105 ? 13.975 -12.641 -7.546 1.00 91.81 105 LYS A CA 1
ATOM 818 C C . LYS A 1 105 ? 13.142 -13.582 -6.681 1.00 91.81 105 LYS A C 1
ATOM 820 O O . LYS A 1 105 ? 13.151 -14.783 -6.927 1.00 91.81 105 LYS A O 1
ATOM 825 N N . MET A 1 106 ? 12.475 -13.053 -5.655 1.00 93.19 106 MET A N 1
ATOM 826 C CA . MET A 1 106 ? 11.617 -13.831 -4.759 1.00 93.19 106 MET A CA 1
ATOM 827 C C . MET A 1 106 ? 10.239 -14.084 -5.380 1.00 93.19 106 MET A C 1
ATOM 829 O O . MET A 1 106 ? 9.737 -15.2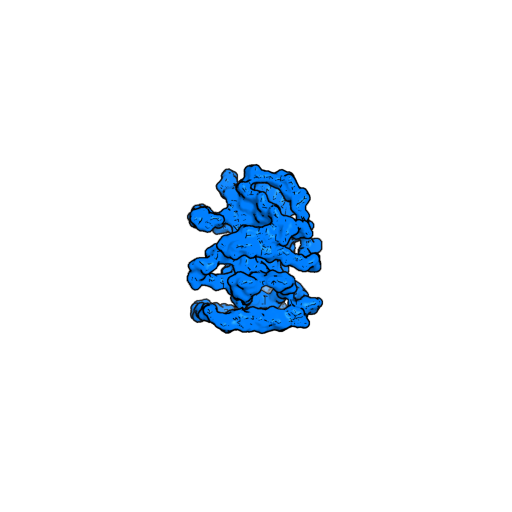01 -5.309 1.00 93.19 106 MET A O 1
ATOM 833 N N . PHE A 1 107 ? 9.679 -13.067 -6.033 1.00 95.25 107 PHE A N 1
ATOM 834 C CA . PHE A 1 107 ? 8.404 -13.105 -6.744 1.00 95.25 107 PHE A CA 1
ATOM 835 C C . PHE A 1 107 ? 8.643 -12.680 -8.200 1.00 95.25 107 PHE A C 1
ATOM 837 O O . PHE A 1 107 ? 8.503 -11.496 -8.533 1.00 95.25 107 PHE A O 1
ATOM 844 N N . PRO A 1 108 ? 9.095 -13.614 -9.057 1.00 93.06 108 PRO A N 1
ATOM 845 C CA . PRO A 1 108 ? 9.438 -13.315 -10.439 1.00 93.06 108 PRO A CA 1
ATOM 846 C C . PRO A 1 108 ? 8.252 -12.849 -11.285 1.00 93.06 108 PRO A C 1
ATOM 848 O O . PRO A 1 108 ? 7.081 -13.021 -10.948 1.00 93.06 108 PRO A O 1
ATOM 851 N N . ASP A 1 109 ? 8.601 -12.235 -12.411 1.00 91.88 109 ASP A N 1
ATOM 852 C CA . ASP A 1 109 ? 7.669 -11.848 -13.470 1.00 91.88 109 ASP A CA 1
ATOM 853 C C . ASP A 1 109 ? 6.486 -10.939 -13.068 1.00 91.88 109 ASP A C 1
ATOM 855 O O . ASP A 1 109 ? 5.406 -11.125 -13.628 1.00 91.88 109 ASP A O 1
ATOM 859 N N . PRO A 1 110 ? 6.635 -9.931 -12.174 1.00 95.38 110 PRO A N 1
ATOM 860 C CA . PRO A 1 110 ? 5.574 -8.946 -11.986 1.00 95.38 110 PRO A CA 1
ATOM 861 C C . PRO A 1 110 ? 5.198 -8.272 -13.300 1.00 95.38 110 PRO A C 1
ATOM 863 O O . PRO A 1 110 ? 6.057 -8.020 -14.154 1.00 95.38 110 PRO A O 1
ATOM 866 N N . LEU A 1 111 ? 3.939 -7.852 -13.396 1.00 95.38 111 LEU A N 1
ATOM 867 C CA . LEU A 1 111 ? 3.598 -6.773 -14.311 1.00 95.38 111 LEU A CA 1
ATOM 868 C C . LEU A 1 111 ? 4.268 -5.493 -13.796 1.00 95.38 111 LEU A C 1
ATOM 870 O O . LEU A 1 111 ? 4.126 -5.144 -12.625 1.00 95.38 111 LEU A O 1
ATOM 874 N N . VAL A 1 112 ? 5.008 -4.814 -14.665 1.00 94.56 112 VAL A N 1
ATOM 875 C CA . VAL A 1 112 ? 5.748 -3.588 -14.348 1.00 94.56 112 VAL A CA 1
ATOM 876 C C . VAL A 1 112 ? 5.135 -2.429 -15.115 1.00 94.56 112 VAL A C 1
ATOM 878 O O . VAL A 1 112 ? 4.897 -2.541 -16.318 1.00 94.56 112 VAL A O 1
ATOM 881 N N . ARG A 1 113 ? 4.933 -1.304 -14.434 1.00 93.50 113 ARG A N 1
ATOM 882 C CA . ARG A 1 113 ? 4.444 -0.059 -15.024 1.00 93.50 113 ARG A CA 1
ATOM 883 C C . ARG A 1 113 ? 5.377 1.091 -14.676 1.00 93.50 113 ARG A C 1
ATOM 885 O O . ARG A 1 113 ? 5.874 1.166 -13.556 1.00 93.50 113 ARG A O 1
ATOM 892 N N . GLU A 1 114 ? 5.563 1.996 -15.628 1.00 91.38 114 GLU A N 1
ATOM 893 C CA . GLU A 1 114 ? 6.272 3.262 -15.442 1.00 91.38 114 GLU A CA 1
ATOM 894 C C . GLU A 1 114 ? 5.370 4.389 -15.955 1.00 91.38 114 GLU A C 1
ATOM 896 O O . GLU A 1 114 ? 4.894 4.362 -17.091 1.00 91.38 114 GLU A O 1
ATOM 901 N N . THR A 1 115 ? 5.081 5.360 -15.091 1.00 85.00 115 THR A N 1
ATOM 902 C CA . THR A 1 115 ? 4.247 6.525 -15.402 1.00 85.00 115 THR A CA 1
ATOM 903 C C . THR A 1 115 ? 4.963 7.785 -14.929 1.00 85.00 115 THR A C 1
ATOM 905 O O . THR A 1 115 ? 4.866 8.161 -13.758 1.00 85.00 115 THR A O 1
ATOM 908 N N . GLY A 1 116 ? 5.701 8.432 -15.833 1.00 83.69 116 GLY A N 1
ATOM 909 C CA . GLY A 1 116 ? 6.622 9.507 -15.453 1.00 83.69 116 GLY A CA 1
ATOM 910 C C . GLY A 1 116 ? 7.723 8.960 -14.541 1.00 83.69 116 GLY A C 1
ATOM 911 O O . GLY A 1 116 ? 8.342 7.958 -14.877 1.00 83.69 116 GLY A O 1
ATOM 912 N N . ASP A 1 117 ? 7.916 9.574 -13.374 1.00 82.81 117 ASP A N 1
ATOM 913 C CA . ASP A 1 117 ? 8.935 9.156 -12.395 1.00 82.81 117 ASP A CA 1
ATOM 914 C C . ASP A 1 117 ? 8.473 8.045 -11.433 1.00 82.81 117 ASP A C 1
ATOM 916 O O . ASP A 1 117 ? 9.253 7.578 -10.593 1.00 82.81 117 ASP A O 1
ATOM 920 N N . ASN A 1 118 ? 7.201 7.638 -11.526 1.00 88.62 118 ASN A N 1
ATOM 921 C CA . ASN A 1 118 ? 6.619 6.599 -10.685 1.00 88.62 118 ASN A CA 1
ATOM 922 C C . ASN A 1 118 ? 6.705 5.238 -11.373 1.00 88.62 118 ASN A C 1
ATOM 924 O O . ASN A 1 118 ? 6.217 5.071 -12.492 1.00 88.62 118 ASN A O 1
ATOM 928 N N . ILE A 1 119 ? 7.264 4.259 -10.671 1.00 95.19 119 ILE A N 1
ATOM 929 C CA . ILE A 1 119 ? 7.291 2.864 -11.099 1.00 95.19 119 ILE A CA 1
ATOM 930 C C . ILE A 1 119 ? 6.503 2.056 -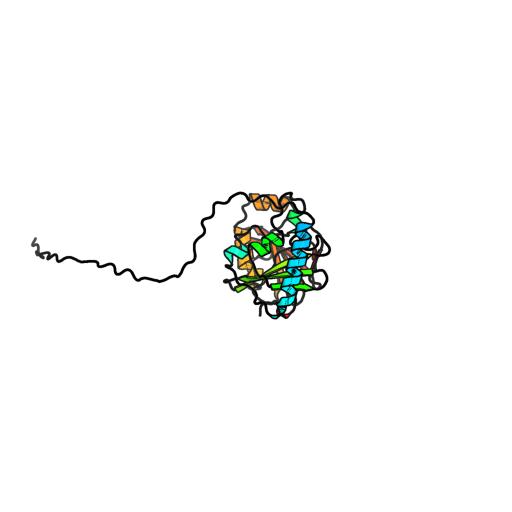10.084 1.00 95.19 119 ILE A C 1
ATOM 932 O O . ILE A 1 119 ? 6.660 2.235 -8.879 1.00 95.19 119 ILE A O 1
ATOM 936 N N . TYR A 1 120 ? 5.690 1.120 -10.551 1.00 96.75 120 TYR A N 1
ATOM 937 C CA . TYR A 1 120 ? 5.078 0.143 -9.664 1.00 96.75 120 TYR A CA 1
ATOM 938 C C . TYR A 1 120 ? 5.037 -1.235 -10.298 1.00 96.75 120 TYR A C 1
ATOM 940 O O . TYR A 1 120 ? 5.043 -1.401 -11.520 1.00 96.75 120 TYR A O 1
ATOM 948 N N . VAL A 1 121 ? 5.011 -2.235 -9.427 1.00 96.75 121 VAL A N 1
ATOM 949 C CA . VAL A 1 121 ? 4.844 -3.634 -9.801 1.00 96.75 121 VAL A CA 1
ATOM 950 C C . VAL A 1 121 ? 3.530 -4.166 -9.263 1.00 96.75 121 VAL A C 1
ATOM 952 O O . VAL A 1 121 ? 3.081 -3.750 -8.190 1.00 96.75 121 VAL A O 1
ATOM 955 N N . VAL A 1 122 ? 2.931 -5.088 -10.011 1.00 97.56 122 VAL A N 1
ATOM 956 C CA . VAL A 1 122 ? 1.617 -5.657 -9.717 1.00 97.56 122 VAL A CA 1
ATOM 957 C C . VAL A 1 122 ? 1.709 -7.174 -9.602 1.00 97.56 122 VAL A C 1
ATOM 959 O O . VAL A 1 122 ? 2.313 -7.843 -10.446 1.00 97.56 122 VAL A O 1
ATOM 962 N N . TYR A 1 123 ? 1.062 -7.701 -8.566 1.00 98.00 123 TYR A N 1
ATOM 963 C CA . TYR A 1 123 ? 0.909 -9.126 -8.294 1.00 98.00 123 TYR A CA 1
ATOM 964 C C . TYR A 1 123 ? -0.534 -9.417 -7.882 1.00 98.00 123 TYR A C 1
ATOM 966 O O . TYR A 1 123 ? -1.121 -8.642 -7.129 1.00 98.00 123 TYR A O 1
ATOM 974 N N . ASP A 1 124 ? -1.079 -10.551 -8.303 1.00 98.31 124 ASP A N 1
ATOM 975 C CA . ASP A 1 124 ? -2.345 -11.072 -7.789 1.00 98.31 124 ASP A CA 1
ATOM 976 C C . ASP A 1 124 ? -2.083 -12.150 -6.727 1.00 98.31 124 ASP A C 1
ATOM 978 O O . ASP A 1 124 ? -1.014 -12.767 -6.673 1.00 98.31 124 ASP A O 1
ATOM 982 N N . THR A 1 125 ? -3.068 -12.379 -5.862 1.00 98.06 125 THR A N 1
ATOM 983 C CA . THR A 1 125 ? -3.062 -13.476 -4.895 1.00 98.06 125 THR A CA 1
ATOM 984 C C . THR A 1 125 ? -4.156 -14.492 -5.185 1.00 98.06 125 THR A C 1
ATOM 986 O O . THR A 1 125 ? -5.238 -14.155 -5.670 1.00 98.06 125 THR A O 1
ATOM 989 N N . ASP A 1 126 ? -3.918 -15.741 -4.791 1.00 97.44 126 ASP A N 1
ATOM 990 C CA . ASP A 1 126 ? -4.933 -16.802 -4.788 1.00 97.44 126 ASP A CA 1
ATOM 991 C C . ASP A 1 126 ? -6.118 -16.517 -3.840 1.00 97.44 126 ASP A C 1
ATOM 993 O O . ASP A 1 126 ? -7.183 -17.119 -3.971 1.00 97.44 126 ASP A O 1
ATOM 997 N N . GLY A 1 127 ? -5.963 -15.549 -2.931 1.00 95.50 127 GLY A N 1
ATOM 998 C CA . GLY A 1 127 ? -7.010 -14.992 -2.072 1.00 95.50 127 GLY A CA 1
ATOM 999 C C . GLY A 1 127 ? -7.815 -13.841 -2.694 1.00 95.50 127 GLY A C 1
ATOM 1000 O O . GLY A 1 127 ? -8.577 -13.181 -1.978 1.00 95.50 127 GLY A O 1
ATOM 1001 N N . GLY A 1 128 ? -7.640 -13.572 -3.993 1.00 96.06 128 GLY A N 1
ATOM 1002 C CA . GLY A 1 128 ? -8.396 -12.564 -4.743 1.00 96.06 128 GLY A CA 1
ATOM 1003 C C . GLY A 1 128 ? -8.002 -11.119 -4.434 1.00 96.06 128 GLY A C 1
ATOM 1004 O O . GLY A 1 128 ? -8.816 -10.215 -4.605 1.00 96.06 128 GLY A O 1
ATOM 1005 N N . ALA A 1 129 ? -6.788 -10.894 -3.929 1.00 97.56 129 ALA A N 1
ATOM 1006 C CA . ALA A 1 129 ? -6.250 -9.562 -3.690 1.00 97.56 129 ALA A CA 1
ATOM 1007 C C . ALA A 1 129 ? -5.215 -9.199 -4.758 1.00 97.56 129 ALA A C 1
ATOM 1009 O O . ALA A 1 129 ? -4.482 -10.064 -5.227 1.00 97.56 129 ALA A O 1
ATOM 1010 N N . ARG A 1 130 ? -5.110 -7.914 -5.084 1.00 98.50 130 ARG A N 1
ATOM 1011 C CA . ARG A 1 130 ? -4.055 -7.363 -5.935 1.00 98.50 130 ARG A CA 1
ATOM 1012 C C . ARG A 1 130 ? -3.118 -6.503 -5.108 1.00 98.50 130 ARG A C 1
ATOM 1014 O O . ARG A 1 130 ? -3.573 -5.595 -4.419 1.00 98.50 130 ARG A O 1
ATOM 1021 N N . LEU A 1 131 ? -1.827 -6.793 -5.166 1.00 98.50 131 LEU A N 1
ATOM 1022 C CA . LEU A 1 131 ? -0.764 -6.038 -4.517 1.00 98.50 131 LEU A CA 1
ATOM 1023 C C . LEU A 1 131 ? -0.114 -5.081 -5.517 1.00 98.50 131 LEU A C 1
ATOM 1025 O O . LEU A 1 131 ? 0.258 -5.484 -6.618 1.00 98.50 131 LEU A O 1
ATOM 1029 N N . PHE A 1 132 ? 0.110 -3.853 -5.064 1.00 98.38 132 PHE A N 1
ATOM 1030 C CA . PHE A 1 132 ? 0.920 -2.835 -5.714 1.00 98.38 132 PHE A CA 1
ATOM 1031 C C . PHE A 1 132 ? 2.109 -2.486 -4.819 1.00 98.38 132 PHE A C 1
ATOM 1033 O O . PHE A 1 132 ? 1.943 -2.202 -3.627 1.00 98.38 132 PHE A O 1
ATOM 1040 N N . VAL A 1 133 ? 3.311 -2.485 -5.393 1.00 98.06 133 VAL A N 1
ATOM 1041 C CA . VAL A 1 133 ? 4.530 -2.018 -4.718 1.00 98.06 133 VAL A CA 1
ATOM 1042 C C . VAL A 1 133 ? 5.163 -0.922 -5.562 1.00 98.06 133 VAL A C 1
ATOM 1044 O O . VAL A 1 133 ? 5.428 -1.133 -6.743 1.00 98.06 133 VAL A O 1
ATOM 1047 N N . PHE A 1 134 ? 5.383 0.239 -4.951 1.00 97.25 134 PHE A N 1
ATOM 1048 C CA . PHE A 1 134 ? 5.799 1.468 -5.624 1.00 97.25 134 PHE A CA 1
ATOM 1049 C C . PHE A 1 134 ? 7.297 1.717 -5.460 1.00 97.25 134 PHE A C 1
ATOM 1051 O O . PHE A 1 134 ? 7.906 1.283 -4.482 1.00 97.25 134 PHE A O 1
ATOM 1058 N N . PHE A 1 135 ? 7.885 2.416 -6.423 1.00 95.69 135 PHE A N 1
ATOM 1059 C CA . PHE A 1 135 ? 9.297 2.762 -6.516 1.00 95.69 135 PHE A CA 1
ATOM 1060 C C . PHE A 1 135 ? 9.438 4.156 -7.134 1.00 95.69 135 PHE A C 1
ATOM 1062 O O . PHE A 1 135 ? 8.654 4.547 -7.998 1.00 95.69 135 PHE A O 1
ATOM 1069 N N . SER A 1 136 ? 10.473 4.893 -6.728 1.00 92.88 136 SER A N 1
ATOM 1070 C CA . SER A 1 136 ? 10.717 6.259 -7.200 1.00 92.88 136 SER A CA 1
ATOM 1071 C C . SER A 1 136 ? 12.059 6.371 -7.917 1.00 92.88 136 SER A C 1
ATOM 1073 O O . SER A 1 136 ? 13.116 6.110 -7.328 1.00 92.88 136 SER A O 1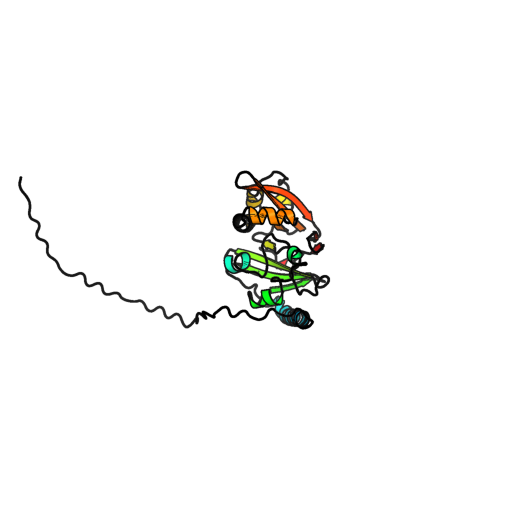
ATOM 1075 N N . ARG A 1 137 ? 12.021 6.817 -9.181 1.00 90.25 137 ARG A N 1
ATOM 1076 C CA . ARG A 1 137 ? 13.223 7.214 -9.933 1.00 90.25 137 ARG A CA 1
ATOM 1077 C C . ARG A 1 137 ? 13.962 8.344 -9.222 1.00 90.25 137 ARG A C 1
ATOM 1079 O O . ARG A 1 137 ? 15.159 8.238 -8.970 1.00 90.25 137 ARG A O 1
ATOM 1086 N N . GLU A 1 138 ? 13.223 9.379 -8.842 1.00 90.69 138 GLU A N 1
ATOM 1087 C CA . GLU A 1 138 ? 13.752 10.598 -8.231 1.00 90.69 138 GLU A CA 1
ATOM 1088 C C . GLU A 1 138 ? 14.494 10.327 -6.914 1.00 90.69 138 GLU A C 1
ATOM 1090 O O . GLU A 1 138 ? 15.601 10.822 -6.709 1.00 90.69 138 GLU A O 1
ATOM 1095 N N . LYS A 1 139 ? 13.916 9.517 -6.017 1.00 88.88 139 LYS A N 1
ATOM 1096 C CA . LYS A 1 139 ? 14.464 9.342 -4.662 1.00 88.88 139 LYS A CA 1
ATOM 1097 C C . LYS A 1 139 ? 15.672 8.419 -4.603 1.00 88.88 139 LYS A C 1
ATOM 1099 O O . LYS A 1 139 ? 16.569 8.631 -3.790 1.00 88.88 139 LYS A O 1
ATOM 1104 N N . ASN A 1 140 ? 15.653 7.329 -5.367 1.00 87.25 140 ASN A N 1
ATOM 1105 C CA . ASN A 1 140 ? 16.667 6.280 -5.243 1.00 87.25 140 ASN A CA 1
ATOM 1106 C C . ASN A 1 140 ? 16.891 5.478 -6.533 1.00 87.25 140 ASN A C 1
ATOM 1108 O O . ASN A 1 140 ? 17.401 4.362 -6.466 1.00 87.25 140 ASN A O 1
ATOM 1112 N N . ASN A 1 141 ? 16.513 6.023 -7.692 1.00 90.06 141 ASN A N 1
ATOM 1113 C CA . ASN A 1 141 ? 16.553 5.332 -8.980 1.00 90.06 141 ASN A CA 1
ATOM 1114 C C . ASN A 1 141 ? 15.841 3.964 -8.961 1.00 90.06 141 ASN A C 1
ATOM 1116 O O . ASN A 1 141 ? 16.346 2.985 -9.506 1.00 90.06 141 ASN A O 1
ATOM 1120 N N . ALA A 1 142 ? 14.692 3.893 -8.281 1.00 92.38 142 ALA A N 1
ATOM 1121 C CA . ALA A 1 142 ? 13.877 2.692 -8.102 1.00 92.38 142 ALA A CA 1
ATOM 1122 C C . ALA A 1 142 ? 14.601 1.487 -7.462 1.00 92.38 142 ALA A C 1
ATOM 1124 O O . ALA A 1 142 ? 14.163 0.345 -7.590 1.00 92.38 142 ALA A O 1
ATOM 1125 N N . LEU A 1 143 ? 15.689 1.726 -6.722 1.00 91.69 143 LEU A N 1
ATOM 1126 C CA . LEU A 1 143 ? 16.418 0.682 -5.998 1.00 91.69 143 LEU A CA 1
ATOM 1127 C C . LEU A 1 143 ? 15.604 0.079 -4.851 1.00 91.69 143 LEU A C 1
ATOM 1129 O O . LEU A 1 143 ? 15.710 -1.121 -4.589 1.00 91.69 143 LEU A O 1
ATOM 1133 N N . PHE A 1 144 ? 14.816 0.904 -4.159 1.00 92.38 144 PHE A N 1
ATOM 1134 C CA . PHE A 1 144 ? 14.047 0.495 -2.985 1.00 92.38 144 PHE A CA 1
ATOM 1135 C C . PHE A 1 144 ? 12.589 0.896 -3.112 1.00 92.38 144 PHE A C 1
ATOM 1137 O O . PHE A 1 144 ? 12.282 1.934 -3.705 1.00 92.38 144 PHE A O 1
ATOM 1144 N N . THR A 1 145 ? 11.718 0.104 -2.488 1.00 94.38 145 THR A N 1
ATOM 1145 C CA . THR A 1 145 ? 10.291 0.422 -2.405 1.00 94.38 145 THR A CA 1
ATOM 1146 C C . THR A 1 145 ? 10.082 1.810 -1.798 1.00 94.38 145 THR A C 1
ATOM 1148 O O . THR A 1 145 ? 10.763 2.181 -0.837 1.00 94.38 145 THR A O 1
ATOM 1151 N N . ASP A 1 146 ? 9.117 2.549 -2.326 1.00 94.75 146 ASP A N 1
ATOM 1152 C CA . ASP A 1 146 ? 8.723 3.874 -1.865 1.00 94.75 146 ASP A CA 1
ATOM 1153 C C . ASP A 1 146 ? 7.324 3.832 -1.241 1.00 94.75 146 ASP A C 1
ATOM 1155 O O . ASP A 1 146 ? 6.414 3.195 -1.771 1.00 94.75 146 ASP A O 1
ATOM 1159 N N . GLY A 1 147 ? 7.166 4.490 -0.094 1.00 95.69 147 GLY A N 1
ATOM 1160 C CA . GLY A 1 147 ? 5.904 4.533 0.641 1.00 95.69 147 GLY A CA 1
ATOM 1161 C C . GLY A 1 147 ? 5.375 3.166 1.095 1.00 95.69 147 GLY A C 1
ATOM 1162 O O . GLY A 1 147 ? 6.128 2.274 1.490 1.00 95.69 147 GLY A O 1
ATOM 1163 N N . TYR A 1 148 ? 4.052 3.011 1.100 1.00 97.00 148 TYR A N 1
ATOM 1164 C CA . TYR A 1 148 ? 3.364 1.811 1.575 1.00 97.00 148 TYR A CA 1
ATOM 1165 C C . TYR A 1 148 ? 3.096 0.824 0.427 1.00 97.00 148 TYR A C 1
ATOM 1167 O O . TYR A 1 148 ? 2.591 1.223 -0.621 1.00 97.00 148 TYR A O 1
ATOM 1175 N N . PRO A 1 149 ? 3.303 -0.488 0.621 1.00 97.06 149 PRO A N 1
ATOM 1176 C CA . PRO A 1 149 ? 2.660 -1.489 -0.224 1.00 97.06 149 PRO A CA 1
ATOM 1177 C C . PRO A 1 149 ? 1.139 -1.368 -0.086 1.00 97.06 149 PRO A C 1
ATOM 1179 O O . PRO A 1 149 ? 0.625 -1.292 1.037 1.00 97.06 149 PRO A O 1
ATOM 1182 N N . VAL A 1 150 ? 0.423 -1.369 -1.210 1.00 98.19 150 VAL A N 1
ATOM 1183 C CA . VAL A 1 150 ? -1.037 -1.218 -1.229 1.00 98.19 150 VAL A CA 1
ATOM 1184 C C . VAL A 1 150 ? -1.679 -2.487 -1.750 1.00 98.19 150 VAL A C 1
ATOM 1186 O O . VAL A 1 150 ? -1.252 -3.036 -2.761 1.00 98.19 150 VAL A O 1
ATOM 1189 N N . VAL A 1 151 ? -2.719 -2.951 -1.065 1.00 98.06 151 VAL A N 1
ATOM 1190 C CA . VAL A 1 151 ? -3.501 -4.110 -1.491 1.00 98.06 151 VAL A CA 1
ATOM 1191 C C . VAL A 1 151 ? -4.914 -3.654 -1.826 1.00 98.06 151 VAL A C 1
ATOM 1193 O O . VAL A 1 151 ? -5.476 -2.810 -1.137 1.00 98.06 151 VAL A O 1
ATOM 1196 N N . MET A 1 152 ? -5.490 -4.219 -2.881 1.00 98.44 152 MET A N 1
ATOM 1197 C CA . MET A 1 152 ? -6.838 -3.923 -3.348 1.00 98.44 152 MET A CA 1
ATOM 1198 C C . MET A 1 152 ? -7.628 -5.221 -3.512 1.00 98.44 152 MET A C 1
ATOM 1200 O O . MET A 1 152 ? -7.122 -6.199 -4.058 1.00 98.44 152 MET A O 1
ATOM 1204 N N . LYS A 1 153 ? -8.880 -5.225 -3.048 1.00 97.75 153 LYS A N 1
ATOM 1205 C CA . LYS A 1 153 ? -9.858 -6.303 -3.301 1.00 97.75 153 LYS A CA 1
ATOM 1206 C C . LYS A 1 153 ? -11.119 -5.820 -4.018 1.00 97.75 153 LYS A C 1
ATOM 1208 O O . LYS A 1 153 ? -11.871 -6.636 -4.535 1.00 97.75 153 LYS A O 1
ATOM 1213 N N . ALA A 1 154 ? -11.351 -4.511 -4.041 1.00 96.94 154 ALA A N 1
ATOM 1214 C CA . ALA A 1 154 ? -12.469 -3.877 -4.718 1.00 96.94 154 ALA A CA 1
ATOM 1215 C C . ALA A 1 154 ? -12.050 -2.481 -5.189 1.00 96.94 154 ALA A C 1
ATOM 1217 O O . ALA A 1 154 ? -11.224 -1.831 -4.545 1.00 96.94 154 ALA A O 1
ATOM 1218 N N . LYS A 1 155 ? -12.639 -2.011 -6.290 1.00 97.56 155 LYS A N 1
ATOM 1219 C CA . LYS A 1 155 ? -12.511 -0.621 -6.732 1.00 97.56 155 LYS A CA 1
ATOM 1220 C C . LYS A 1 155 ? -13.528 0.243 -5.988 1.00 97.56 155 LYS A C 1
ATOM 1222 O O . LYS A 1 155 ? -14.730 0.089 -6.187 1.00 97.56 155 LYS A O 1
ATOM 1227 N N . LEU A 1 156 ? -13.035 1.141 -5.141 1.00 98.19 156 LEU A N 1
ATOM 1228 C CA . LEU A 1 156 ? -13.834 2.040 -4.302 1.00 98.19 156 LEU A CA 1
ATOM 1229 C C . LEU A 1 156 ? -13.493 3.506 -4.602 1.00 98.19 156 LEU A C 1
ATOM 1231 O O . LEU A 1 156 ? -12.449 3.791 -5.188 1.00 98.19 156 LEU A O 1
ATOM 1235 N N . SER A 1 157 ? -14.353 4.427 -4.175 1.00 98.38 157 SER A N 1
ATOM 1236 C CA . SER A 1 157 ? -14.120 5.876 -4.192 1.00 98.38 157 SER A CA 1
ATOM 1237 C C . SER A 1 157 ? -14.150 6.454 -2.777 1.00 98.38 157 SER A C 1
ATOM 1239 O O . SER A 1 157 ? -14.621 5.806 -1.837 1.00 98.38 157 SER A O 1
ATOM 1241 N N . TYR A 1 158 ? -13.687 7.693 -2.597 1.00 98.44 158 TYR A N 1
ATOM 1242 C CA . TYR A 1 158 ? -13.678 8.329 -1.275 1.00 98.44 158 TYR A CA 1
ATOM 1243 C C . TYR A 1 158 ? -15.086 8.514 -0.697 1.00 98.44 158 TYR A C 1
ATOM 1245 O O . TYR A 1 158 ? -15.284 8.437 0.518 1.00 98.44 158 TYR A O 1
ATOM 1253 N N . GLU A 1 159 ? -16.093 8.667 -1.559 1.00 98.38 159 GLU A N 1
ATOM 1254 C CA . GLU A 1 159 ? -17.496 8.748 -1.152 1.00 98.38 159 GLU A CA 1
ATOM 1255 C C . GLU A 1 159 ? -17.928 7.539 -0.305 1.00 98.38 159 GLU A C 1
ATOM 1257 O O . GLU A 1 159 ? -18.660 7.712 0.677 1.00 98.38 159 GLU A O 1
ATOM 1262 N N . ASN A 1 160 ? -17.417 6.335 -0.599 1.00 98.44 160 ASN A N 1
ATOM 1263 C CA . ASN A 1 160 ? -17.715 5.132 0.185 1.00 98.44 160 ASN A CA 1
ATOM 1264 C C . ASN A 1 160 ? -17.281 5.260 1.656 1.00 98.44 160 ASN A C 1
ATOM 1266 O O . ASN A 1 160 ? -17.918 4.686 2.539 1.00 98.44 160 ASN A O 1
ATOM 1270 N N . PHE A 1 161 ? -16.243 6.055 1.929 1.00 98.44 161 PHE A N 1
ATOM 1271 C CA . PHE A 1 161 ? -15.646 6.249 3.253 1.00 98.44 161 PHE A CA 1
ATOM 1272 C C . PHE A 1 161 ? -16.151 7.507 3.978 1.00 98.44 161 PHE A C 1
ATOM 1274 O O . PHE A 1 161 ? -15.791 7.737 5.130 1.00 98.44 161 PHE A O 1
ATOM 1281 N N . SER A 1 162 ? -17.024 8.300 3.350 1.00 95.50 162 SER A N 1
ATOM 1282 C CA . SER A 1 162 ? -17.502 9.608 3.843 1.00 95.50 162 SER A CA 1
ATOM 1283 C C . SER A 1 162 ? -18.125 9.611 5.246 1.00 95.50 162 SER A C 1
ATOM 1285 O O . SER A 1 162 ? -18.174 10.650 5.902 1.00 95.50 162 SER A O 1
ATOM 1287 N N . LYS A 1 163 ? -18.620 8.460 5.718 1.00 96.50 163 LYS A N 1
ATOM 1288 C CA . LYS A 1 163 ? -19.236 8.309 7.049 1.00 96.50 163 LYS A CA 1
ATOM 1289 C C . LYS A 1 163 ? -18.244 7.927 8.149 1.00 96.50 163 LYS A C 1
ATOM 1291 O O . LYS A 1 163 ? -18.624 7.930 9.326 1.00 96.50 163 LYS A O 1
ATOM 1296 N N . LEU A 1 164 ? -17.011 7.568 7.790 1.00 98.06 164 LEU A N 1
ATOM 1297 C CA . LEU A 1 164 ? -15.970 7.262 8.760 1.00 98.06 164 LEU A CA 1
ATOM 1298 C C . LEU A 1 164 ? -15.546 8.522 9.508 1.00 98.06 164 LEU A C 1
ATOM 1300 O O . LEU A 1 164 ? -15.598 9.639 9.000 1.00 98.06 164 LEU A O 1
ATOM 1304 N N . ARG A 1 165 ? -15.116 8.327 10.750 1.00 97.62 165 ARG A N 1
ATOM 1305 C CA . ARG A 1 165 ? -14.661 9.402 11.626 1.00 97.62 165 ARG A CA 1
ATOM 1306 C C . ARG A 1 165 ? -13.621 8.875 12.597 1.00 97.62 165 ARG A C 1
ATOM 1308 O O . ARG A 1 165 ? -13.651 7.700 12.966 1.00 97.62 165 ARG A O 1
ATOM 1315 N N . VAL A 1 166 ? -12.748 9.767 13.050 1.00 98.19 166 VAL A N 1
ATOM 1316 C CA . VAL A 1 166 ? -11.861 9.505 14.188 1.00 98.19 166 VAL A CA 1
ATOM 1317 C C . VAL A 1 166 ? -12.699 9.074 15.398 1.00 98.19 166 VAL A C 1
ATOM 1319 O O . VAL A 1 166 ? -13.795 9.590 15.627 1.00 98.19 166 VAL A O 1
ATOM 1322 N N . GLY A 1 167 ? -12.212 8.076 16.132 1.00 97.56 167 GLY A N 1
ATOM 1323 C CA . GLY A 1 167 ? -12.947 7.387 17.194 1.00 97.56 167 GLY A CA 1
ATOM 1324 C C . GLY A 1 167 ? -13.849 6.245 16.707 1.00 97.56 167 GLY A C 1
ATOM 1325 O O . GLY A 1 167 ? -14.365 5.497 17.536 1.00 97.56 167 GLY A O 1
ATOM 1326 N N . GLY A 1 168 ? -14.040 6.088 15.391 1.00 97.00 168 GLY A N 1
ATOM 1327 C CA . GLY A 1 168 ? -14.685 4.915 14.795 1.00 97.00 168 GLY A CA 1
ATOM 1328 C C . GLY A 1 168 ? -13.834 3.650 14.925 1.00 97.00 168 GLY A C 1
ATOM 1329 O O . GLY A 1 168 ? -12.677 3.701 15.338 1.00 97.00 168 GLY A O 1
ATOM 1330 N N . SER A 1 169 ? -14.400 2.501 14.572 1.00 96.94 169 SER A N 1
ATOM 1331 C CA . SER A 1 169 ? -13.724 1.208 14.680 1.00 96.94 169 SER A CA 1
ATOM 1332 C C . SER A 1 169 ? -13.143 0.746 13.345 1.00 96.94 169 SER A C 1
ATOM 1334 O O . SER A 1 169 ? -13.658 1.071 12.278 1.00 96.94 169 SER A O 1
ATOM 1336 N N . LEU A 1 170 ? -12.115 -0.105 13.391 1.00 96.94 170 LEU A N 1
ATOM 1337 C CA . LEU A 1 170 ? -11.624 -0.800 12.194 1.00 96.94 170 LEU A CA 1
ATOM 1338 C C . LEU A 1 170 ? -12.719 -1.634 11.508 1.00 96.94 170 LEU A C 1
ATOM 1340 O O . LEU A 1 170 ? -12.714 -1.748 10.287 1.00 96.94 170 LEU A O 1
ATOM 1344 N N . LYS A 1 171 ? -13.692 -2.161 12.265 1.00 96.38 171 LYS A N 1
ATOM 1345 C CA . LYS A 1 171 ? -14.831 -2.907 11.704 1.00 96.38 171 LYS A CA 1
ATOM 1346 C C . LYS A 1 171 ? -15.727 -2.037 10.823 1.00 96.38 171 LYS A C 1
ATOM 1348 O O . LYS A 1 171 ? -16.295 -2.539 9.858 1.00 96.38 171 LYS A O 1
ATOM 1353 N N . ASP A 1 172 ? -15.831 -0.743 11.126 1.00 97.50 172 ASP A N 1
ATOM 1354 C CA . ASP A 1 172 ? -16.563 0.196 10.274 1.00 97.50 172 ASP A CA 1
ATOM 1355 C C . ASP A 1 172 ? -15.866 0.325 8.910 1.00 97.50 172 ASP A C 1
ATOM 1357 O O . ASP A 1 172 ? -16.530 0.313 7.876 1.00 97.50 172 ASP A O 1
ATOM 1361 N N . VAL A 1 173 ? -14.527 0.353 8.896 1.00 98.25 173 VAL A N 1
ATOM 1362 C CA . VAL A 1 173 ? -13.722 0.351 7.661 1.00 98.25 173 VAL A CA 1
ATOM 1363 C C . VAL A 1 173 ? -13.852 -0.978 6.919 1.00 98.25 173 VAL A C 1
ATOM 1365 O O . VAL A 1 173 ? -14.056 -0.987 5.711 1.00 98.25 173 VAL A O 1
ATOM 1368 N N . GLU A 1 174 ? -13.796 -2.104 7.632 1.00 97.50 174 GLU A N 1
ATOM 1369 C CA . GLU A 1 174 ? -13.941 -3.450 7.059 1.00 97.50 174 GLU A CA 1
ATOM 1370 C C . GLU A 1 174 ? -15.304 -3.678 6.393 1.00 97.50 174 GLU A C 1
ATOM 1372 O O . GLU A 1 174 ? -15.392 -4.397 5.402 1.00 97.50 174 GLU A O 1
ATOM 1377 N N . SER A 1 175 ? -16.361 -3.026 6.886 1.00 97.62 175 SER A N 1
ATOM 1378 C CA . SER A 1 175 ? -17.682 -3.070 6.246 1.00 97.62 175 SER A CA 1
ATOM 1379 C C . SER A 1 175 ? -17.737 -2.362 4.884 1.00 97.62 175 SER A C 1
ATOM 1381 O O . SER A 1 175 ? -18.667 -2.598 4.114 1.00 97.62 175 SER A O 1
ATOM 1383 N N . ILE A 1 176 ? -16.753 -1.503 4.598 1.00 98.31 176 ILE A N 1
ATOM 1384 C CA . ILE A 1 176 ? -16.626 -0.735 3.355 1.00 98.31 176 ILE A CA 1
ATOM 1385 C C . ILE A 1 176 ? -15.602 -1.397 2.431 1.00 98.31 176 ILE A C 1
ATOM 1387 O O . ILE A 1 176 ? -15.890 -1.613 1.256 1.00 98.31 176 ILE A O 1
ATOM 1391 N N . ASP A 1 177 ? -14.421 -1.730 2.962 1.00 98.25 177 ASP A N 1
ATOM 1392 C CA . ASP A 1 177 ? -13.319 -2.306 2.197 1.00 98.25 177 ASP A CA 1
ATOM 1393 C C . ASP A 1 177 ? -12.913 -3.695 2.728 1.00 98.25 177 ASP A C 1
ATOM 1395 O O . ASP A 1 177 ? -12.325 -3.807 3.815 1.00 98.25 177 ASP A O 1
ATOM 1399 N N . PRO A 1 178 ? -13.145 -4.770 1.948 1.00 96.38 178 PRO A N 1
ATOM 1400 C CA . PRO A 1 178 ? -12.820 -6.132 2.362 1.00 96.38 178 PRO A CA 1
ATOM 1401 C C . PRO A 1 178 ? -11.313 -6.384 2.532 1.00 96.38 178 PRO A C 1
ATOM 1403 O O . PRO A 1 178 ? -10.922 -7.409 3.109 1.00 96.38 178 PRO A O 1
ATOM 1406 N N . VAL A 1 179 ? -10.441 -5.477 2.067 1.00 97.38 179 VAL A N 1
ATOM 1407 C CA . VAL A 1 179 ? -8.993 -5.566 2.302 1.00 97.38 179 VAL A CA 1
ATOM 1408 C C . VAL A 1 179 ? -8.640 -5.506 3.788 1.00 97.38 179 VAL A C 1
ATOM 1410 O O . VAL A 1 179 ? -7.597 -6.019 4.193 1.00 97.38 179 VAL A O 1
ATOM 1413 N N . MET A 1 180 ? -9.510 -4.938 4.629 1.00 97.75 180 MET A N 1
ATOM 1414 C CA . MET A 1 180 ? -9.224 -4.774 6.055 1.00 97.75 180 MET A CA 1
ATOM 1415 C C . MET A 1 180 ? -9.011 -6.091 6.794 1.00 97.75 180 MET A C 1
ATOM 1417 O O . MET A 1 180 ? -8.251 -6.105 7.758 1.00 97.75 180 MET A O 1
ATOM 1421 N N . SER A 1 181 ? -9.563 -7.199 6.296 1.00 95.88 181 SER A N 1
ATOM 1422 C CA . SER A 1 181 ? -9.260 -8.549 6.794 1.00 95.88 181 SER A CA 1
ATOM 1423 C C . SER A 1 181 ? -7.763 -8.908 6.717 1.00 95.88 181 SER A C 1
ATOM 1425 O O . SER A 1 181 ? -7.245 -9.650 7.551 1.00 95.88 181 SER A O 1
ATOM 1427 N N . LEU A 1 182 ? -7.035 -8.366 5.734 1.00 97.31 182 LEU A N 1
ATOM 1428 C CA . LEU A 1 182 ? -5.593 -8.571 5.573 1.00 97.31 182 LEU A CA 1
ATOM 1429 C C . LEU A 1 182 ? -4.788 -7.676 6.519 1.00 97.31 182 LEU A C 1
ATOM 1431 O O . LEU A 1 182 ? -3.809 -8.128 7.117 1.00 97.31 182 LEU A O 1
ATOM 1435 N N . TYR A 1 183 ? -5.217 -6.423 6.687 1.00 97.06 183 TYR A N 1
ATOM 1436 C CA . TYR A 1 183 ? -4.596 -5.493 7.629 1.00 97.06 183 TYR A CA 1
ATOM 1437 C C . TYR A 1 183 ? -4.800 -5.936 9.080 1.00 97.06 183 TYR A C 1
ATOM 1439 O O . TYR A 1 183 ? -3.836 -5.941 9.839 1.00 97.06 183 TYR A O 1
ATOM 1447 N N . SER A 1 184 ? -6.001 -6.379 9.461 1.00 94.62 184 SER A N 1
ATOM 1448 C CA . SER A 1 184 ? -6.277 -6.874 10.816 1.00 94.62 184 SER A CA 1
ATOM 1449 C C . SER A 1 184 ? -5.428 -8.101 11.152 1.00 94.62 184 SER A C 1
ATOM 1451 O O . SER A 1 184 ? -4.738 -8.090 12.169 1.00 94.62 184 SER A O 1
ATOM 1453 N N . ASN A 1 185 ? -5.344 -9.086 10.247 1.00 94.50 185 ASN A N 1
ATOM 1454 C CA . ASN A 1 185 ? -4.435 -10.233 10.381 1.00 94.50 185 ASN A CA 1
ATOM 1455 C C . ASN A 1 185 ? -2.977 -9.784 10.584 1.00 94.50 185 ASN A C 1
ATOM 1457 O O . ASN A 1 185 ? -2.263 -10.337 11.419 1.00 94.50 185 ASN A O 1
ATOM 1461 N N . LYS A 1 186 ? -2.515 -8.753 9.861 1.00 93.44 186 LYS A N 1
ATOM 1462 C CA . LYS A 1 186 ? -1.166 -8.205 10.066 1.00 93.44 186 LYS A CA 1
ATOM 1463 C C . LYS A 1 186 ? -1.016 -7.538 11.433 1.00 93.44 186 LYS A C 1
ATOM 1465 O O . LYS A 1 186 ? -0.006 -7.767 12.097 1.00 93.44 186 LYS A O 1
ATOM 1470 N N . PHE A 1 187 ? -1.984 -6.722 11.842 1.00 94.44 187 PHE A N 1
ATOM 1471 C CA . PHE A 1 187 ? -1.946 -5.987 13.106 1.00 94.44 187 PHE A CA 1
ATOM 1472 C C . PHE A 1 187 ? -1.969 -6.932 14.309 1.00 94.44 187 PHE A C 1
ATOM 1474 O O . PHE A 1 187 ? -1.187 -6.745 15.239 1.00 94.44 187 PHE A O 1
ATOM 1481 N N . ASP A 1 188 ? -2.763 -8.001 14.244 1.00 93.19 188 ASP A N 1
ATOM 1482 C CA . ASP A 1 188 ? -2.890 -9.003 15.308 1.00 93.19 188 ASP A CA 1
ATOM 1483 C C . ASP A 1 188 ? -1.593 -9.793 15.552 1.00 93.19 188 ASP A C 1
ATOM 1485 O O . ASP A 1 188 ? -1.387 -10.342 16.636 1.00 93.19 188 ASP A O 1
ATOM 1489 N N . ARG A 1 189 ? -0.674 -9.817 14.576 1.00 91.38 189 ARG A N 1
ATOM 1490 C CA . ARG A 1 189 ? 0.659 -10.425 14.723 1.00 91.38 189 ARG A CA 1
ATOM 1491 C C . ARG A 1 189 ? 1.640 -9.538 15.495 1.00 91.38 189 ARG A C 1
ATOM 1493 O O . ARG A 1 189 ? 2.722 -10.007 15.855 1.00 91.38 189 ARG A O 1
ATOM 1500 N N . TYR A 1 190 ? 1.317 -8.267 15.742 1.00 90.88 190 TYR A N 1
ATOM 1501 C CA . TYR A 1 190 ? 2.182 -7.386 16.520 1.00 90.88 190 TYR A CA 1
ATOM 1502 C C . TYR A 1 190 ? 1.996 -7.594 18.023 1.00 90.88 190 TYR A C 1
ATOM 1504 O O . TYR A 1 190 ? 0.904 -7.500 18.573 1.00 90.88 190 TYR A O 1
ATOM 1512 N N . THR A 1 191 ? 3.114 -7.832 18.708 1.00 91.94 191 THR A N 1
ATOM 1513 C CA . THR A 1 191 ? 3.155 -7.831 20.175 1.00 91.94 191 THR A CA 1
ATOM 1514 C C . THR A 1 191 ? 3.137 -6.402 20.711 1.00 91.94 191 THR A C 1
ATOM 1516 O O . THR A 1 191 ? 3.607 -5.484 20.038 1.00 91.94 191 THR A O 1
ATOM 1519 N N . ASP A 1 192 ? 2.706 -6.214 21.959 1.00 90.94 192 ASP A N 1
ATOM 1520 C CA . ASP A 1 192 ? 2.670 -4.886 22.591 1.00 90.94 192 ASP A CA 1
ATOM 1521 C C . ASP A 1 192 ? 4.049 -4.201 22.593 1.00 90.94 192 ASP A C 1
ATOM 1523 O O . ASP A 1 192 ? 4.150 -3.001 22.359 1.00 90.94 192 ASP A O 1
ATOM 1527 N N . LYS A 1 193 ? 5.138 -4.973 22.731 1.00 93.06 193 LYS A N 1
ATOM 1528 C CA . LYS A 1 193 ? 6.516 -4.457 22.622 1.00 93.06 193 LYS A CA 1
ATOM 1529 C C . LYS A 1 193 ? 6.840 -3.903 21.233 1.00 93.06 193 LYS A C 1
ATOM 1531 O O . LYS A 1 193 ? 7.596 -2.940 21.113 1.00 93.06 193 LYS A O 1
ATOM 1536 N N . VAL A 1 194 ? 6.328 -4.537 20.177 1.00 90.62 194 VAL A N 1
ATOM 1537 C CA . VAL A 1 194 ? 6.511 -4.056 18.800 1.00 90.62 194 VAL A CA 1
ATOM 1538 C C . VAL A 1 194 ? 5.692 -2.790 18.579 1.00 90.62 194 VAL A C 1
ATOM 1540 O O . VAL A 1 194 ? 6.209 -1.851 17.982 1.00 90.62 194 VAL A O 1
ATOM 1543 N N . LEU A 1 195 ? 4.462 -2.742 19.094 1.00 91.31 195 LEU A N 1
ATOM 1544 C CA . LEU A 1 195 ? 3.609 -1.556 19.012 1.00 91.31 195 LEU A CA 1
ATOM 1545 C C . LEU A 1 195 ? 4.239 -0.358 19.735 1.00 91.31 195 LEU A C 1
ATOM 1547 O O . LEU A 1 195 ? 4.373 0.699 19.129 1.00 91.31 195 LEU A O 1
ATOM 1551 N N . GLU A 1 196 ? 4.732 -0.543 20.962 1.00 91.38 196 GLU A N 1
ATOM 1552 C CA . GLU A 1 196 ? 5.411 0.512 21.730 1.00 91.38 196 GLU A CA 1
ATOM 1553 C C . GLU A 1 196 ? 6.664 1.034 21.005 1.00 91.38 196 GLU A C 1
ATOM 1555 O O . GLU A 1 196 ? 6.916 2.238 20.943 1.00 91.38 196 GLU A O 1
ATOM 1560 N N . ARG A 1 197 ? 7.463 0.130 20.418 1.00 90.25 197 ARG A N 1
ATOM 1561 C CA . ARG A 1 197 ? 8.626 0.521 19.608 1.00 90.25 197 ARG A CA 1
ATOM 1562 C C . ARG A 1 197 ? 8.202 1.314 18.374 1.00 90.25 197 ARG A C 1
ATOM 1564 O O . ARG A 1 197 ? 8.852 2.304 18.050 1.00 90.25 197 ARG A O 1
ATOM 1571 N N . ASN A 1 198 ? 7.168 0.856 17.674 1.00 90.12 198 ASN A N 1
ATOM 1572 C CA . ASN A 1 198 ? 6.686 1.514 16.467 1.00 90.12 198 ASN A CA 1
ATOM 1573 C C . ASN A 1 198 ? 6.184 2.921 16.787 1.00 90.12 198 ASN A C 1
ATOM 1575 O O . ASN A 1 198 ? 6.591 3.867 16.121 1.00 90.12 198 ASN A O 1
ATOM 1579 N N . GLU A 1 199 ? 5.413 3.073 17.861 1.00 87.94 199 GLU A N 1
ATOM 1580 C CA . GLU A 1 199 ? 4.918 4.369 18.313 1.00 87.94 199 GLU A CA 1
ATOM 1581 C C . GLU A 1 199 ? 6.058 5.346 18.633 1.00 87.94 199 GLU A C 1
ATOM 1583 O O . GLU A 1 199 ? 6.044 6.480 18.156 1.00 87.94 199 GLU A O 1
ATOM 1588 N N . LYS A 1 200 ? 7.103 4.894 19.341 1.00 88.75 200 LYS A N 1
ATOM 1589 C CA . LYS A 1 200 ? 8.314 5.700 19.601 1.00 88.75 200 LYS A CA 1
ATOM 1590 C C . LYS A 1 200 ? 9.046 6.129 18.327 1.00 88.75 200 LYS A C 1
ATOM 1592 O O . LYS A 1 200 ? 9.726 7.148 18.336 1.00 88.75 200 LYS A O 1
ATOM 1597 N N . ALA A 1 201 ? 8.915 5.354 17.254 1.00 85.19 201 ALA A N 1
ATOM 1598 C CA . ALA A 1 201 ? 9.475 5.648 15.940 1.00 85.19 201 ALA A CA 1
ATOM 1599 C C . ALA A 1 201 ? 8.490 6.392 15.013 1.00 85.19 201 ALA A C 1
ATOM 1601 O O . ALA A 1 201 ? 8.743 6.492 13.816 1.00 85.19 201 ALA A O 1
ATOM 1602 N N . GLY A 1 202 ? 7.354 6.876 15.532 1.00 86.38 202 GLY A N 1
ATOM 1603 C CA . GLY A 1 202 ? 6.338 7.581 14.743 1.00 86.38 202 GLY A CA 1
ATOM 1604 C C . GLY A 1 202 ? 5.552 6.687 13.777 1.00 86.38 202 GLY A C 1
ATOM 1605 O O . GLY A 1 202 ? 4.864 7.189 12.896 1.00 86.38 202 GLY A O 1
ATOM 1606 N N . MET A 1 203 ? 5.639 5.365 13.925 1.00 88.75 203 MET A N 1
ATOM 1607 C CA . MET A 1 203 ? 4.914 4.397 13.106 1.00 88.75 203 MET A CA 1
ATOM 1608 C C . MET A 1 203 ? 3.626 3.970 13.811 1.00 88.75 203 MET A C 1
ATOM 1610 O O . MET A 1 203 ? 3.657 3.231 14.798 1.00 88.75 203 MET A O 1
ATOM 1614 N N . LYS A 1 204 ? 2.483 4.401 13.281 1.00 91.88 204 LYS A N 1
ATOM 1615 C CA . LYS A 1 204 ? 1.161 3.924 13.706 1.00 91.88 204 LYS A CA 1
ATOM 1616 C C . LYS A 1 204 ? 0.747 2.679 12.920 1.00 91.88 204 LYS A C 1
ATOM 1618 O O . LYS A 1 204 ? 1.341 2.349 11.894 1.00 91.88 204 LYS A O 1
ATOM 1623 N N . LEU A 1 205 ? -0.260 1.961 13.420 1.00 95.56 205 LEU A N 1
ATOM 1624 C CA . LEU A 1 205 ? -0.931 0.941 12.617 1.00 95.56 205 LEU A CA 1
ATOM 1625 C C . LEU A 1 205 ? -1.676 1.658 11.498 1.00 95.56 205 LEU A C 1
ATOM 1627 O O . LEU A 1 205 ? -2.450 2.570 11.776 1.00 95.56 205 LEU A O 1
ATOM 1631 N N . THR A 1 206 ? -1.432 1.270 10.251 1.00 97.25 206 THR A N 1
ATOM 1632 C CA . THR A 1 206 ? -1.926 2.014 9.092 1.00 97.25 206 THR A CA 1
ATOM 1633 C C . THR A 1 206 ? -2.521 1.077 8.053 1.00 97.25 206 THR A C 1
ATOM 1635 O O . THR A 1 206 ? -1.903 0.071 7.699 1.00 97.25 206 THR A O 1
ATOM 1638 N N . SER A 1 207 ? -3.699 1.426 7.537 1.00 98.31 207 SER A N 1
ATOM 1639 C CA . SER A 1 207 ? -4.222 0.894 6.279 1.00 98.31 207 SER A CA 1
ATOM 1640 C C . SER A 1 207 ? -4.171 1.969 5.199 1.00 98.31 207 SER A C 1
ATOM 1642 O O . SER A 1 207 ? -4.345 3.159 5.474 1.00 98.31 207 SER A O 1
ATOM 1644 N N . VAL A 1 208 ? -3.885 1.547 3.970 1.00 98.50 208 VAL A N 1
ATOM 1645 C CA . VAL A 1 208 ? -3.830 2.426 2.803 1.00 98.50 208 VAL A CA 1
ATOM 1646 C C . VAL A 1 208 ? -4.756 1.849 1.747 1.00 98.50 208 VAL A C 1
ATOM 1648 O O . VAL A 1 208 ? -4.642 0.679 1.393 1.00 98.50 208 VAL A O 1
ATOM 1651 N N . HIS A 1 209 ? -5.672 2.678 1.267 1.00 98.56 209 HIS A N 1
ATOM 1652 C CA . HIS A 1 209 ? -6.717 2.310 0.329 1.00 98.56 209 HIS A CA 1
ATOM 1653 C C . HIS A 1 209 ? -6.523 3.134 -0.938 1.00 98.56 209 HIS A C 1
ATOM 1655 O O . HIS A 1 209 ? -6.669 4.358 -0.917 1.00 98.56 209 HIS A O 1
ATOM 1661 N N . LEU A 1 210 ? -6.157 2.467 -2.030 1.00 98.25 210 LEU A N 1
ATOM 1662 C CA . LEU A 1 210 ? -6.105 3.087 -3.349 1.00 98.25 210 LEU A CA 1
ATOM 1663 C C . LEU A 1 210 ? -7.524 3.146 -3.918 1.00 98.25 210 LEU A C 1
ATOM 1665 O O . LEU A 1 210 ? -8.197 2.123 -4.016 1.00 98.25 210 LEU A O 1
ATOM 1669 N N . LEU A 1 211 ? -7.979 4.346 -4.256 1.00 98.44 211 LEU A N 1
ATOM 1670 C CA . LEU A 1 211 ? -9.347 4.633 -4.675 1.00 98.44 211 LEU A CA 1
ATOM 1671 C C . LEU A 1 211 ? -9.355 5.083 -6.135 1.00 98.44 211 LEU A C 1
ATOM 1673 O O . LEU A 1 211 ? -8.334 5.502 -6.665 1.00 98.44 211 LEU A O 1
ATOM 1677 N N . SER A 1 212 ? -10.503 5.035 -6.804 1.00 97.62 212 SER A N 1
ATOM 1678 C CA . SER A 1 212 ? -10.615 5.515 -8.187 1.00 97.62 212 SER A CA 1
ATOM 1679 C C . SER A 1 212 ? -10.411 7.026 -8.329 1.00 97.62 212 SER A C 1
ATOM 1681 O O . SER A 1 212 ? -10.143 7.508 -9.425 1.00 97.62 212 SER A O 1
ATOM 1683 N N . ASP A 1 213 ? -10.595 7.771 -7.242 1.00 98.19 213 ASP A N 1
ATOM 1684 C CA . ASP A 1 213 ? -10.563 9.232 -7.178 1.00 98.19 213 ASP A CA 1
ATOM 1685 C C . ASP A 1 213 ? -9.425 9.786 -6.306 1.00 98.19 213 ASP A C 1
ATOM 1687 O O . ASP A 1 213 ? -9.283 11.002 -6.202 1.00 98.19 213 ASP A O 1
ATOM 1691 N N . GLY A 1 214 ? -8.585 8.923 -5.727 1.00 98.25 214 GLY A N 1
ATOM 1692 C CA . GLY A 1 214 ? -7.441 9.342 -4.924 1.00 98.25 214 GLY A CA 1
ATOM 1693 C C . GLY A 1 214 ? -6.847 8.211 -4.093 1.00 98.25 214 GLY A C 1
ATOM 1694 O O . GLY A 1 214 ? -6.958 7.030 -4.415 1.00 98.25 214 GLY A O 1
ATOM 1695 N N . ILE A 1 215 ? -6.220 8.573 -2.979 1.00 98.69 215 ILE A N 1
ATOM 1696 C CA . ILE A 1 215 ? -5.707 7.616 -2.001 1.00 98.69 215 ILE A CA 1
ATOM 1697 C C . ILE A 1 215 ? -6.111 8.009 -0.588 1.00 98.69 215 ILE A C 1
ATOM 1699 O O . ILE A 1 215 ? -6.128 9.187 -0.232 1.00 98.69 215 ILE A O 1
ATOM 1703 N N . LEU A 1 216 ? -6.442 7.012 0.225 1.00 98.75 216 LEU A N 1
ATOM 1704 C CA . LEU A 1 216 ? -6.885 7.189 1.597 1.00 98.75 216 LEU A CA 1
ATOM 1705 C C . LEU A 1 216 ? -5.964 6.433 2.552 1.00 98.75 216 LEU A C 1
ATOM 1707 O O . LEU A 1 216 ? -5.809 5.218 2.455 1.00 98.75 216 LEU A O 1
ATOM 1711 N N . LYS A 1 217 ? -5.382 7.152 3.509 1.00 98.50 217 LYS A N 1
ATOM 1712 C CA . LYS A 1 217 ? -4.634 6.590 4.633 1.00 98.50 217 LYS A CA 1
ATOM 1713 C C . LYS A 1 217 ? -5.490 6.655 5.894 1.00 98.50 217 LYS A C 1
ATOM 1715 O O . LYS A 1 217 ? -6.013 7.718 6.226 1.00 98.50 217 LYS A O 1
ATOM 1720 N N . ILE A 1 218 ? -5.596 5.543 6.613 1.00 98.62 218 ILE A N 1
ATOM 1721 C CA . ILE A 1 218 ? -6.275 5.476 7.911 1.00 98.62 218 ILE A CA 1
ATOM 1722 C C . ILE A 1 218 ? -5.293 4.930 8.944 1.00 98.62 218 ILE A C 1
ATOM 1724 O O . ILE A 1 218 ? -4.631 3.919 8.707 1.00 98.62 218 ILE A O 1
ATOM 1728 N N . GLU A 1 219 ? -5.185 5.610 10.082 1.00 97.81 219 GLU A N 1
ATOM 1729 C CA . GLU A 1 219 ? -4.314 5.209 11.191 1.00 97.81 219 GLU A CA 1
ATOM 1730 C C . GLU A 1 219 ? -5.148 4.760 12.389 1.00 97.81 219 GLU A C 1
ATOM 1732 O O . GLU A 1 219 ? -6.271 5.233 12.592 1.00 97.81 219 GLU A O 1
ATOM 1737 N N . TYR A 1 220 ? -4.593 3.838 13.174 1.00 97.44 220 TYR A N 1
ATOM 1738 C CA . TYR A 1 220 ? -5.293 3.186 14.271 1.00 97.44 220 TYR A CA 1
ATOM 1739 C C . TYR A 1 220 ? -4.426 3.064 15.522 1.00 97.44 220 TYR A C 1
ATOM 1741 O O . TYR A 1 220 ? -3.213 2.857 15.435 1.00 97.44 220 TYR A O 1
ATOM 1749 N N . ASP A 1 221 ? -5.091 3.066 16.676 1.00 94.94 221 ASP A N 1
ATOM 1750 C CA . ASP A 1 221 ? -4.541 2.600 17.949 1.00 94.94 221 ASP A CA 1
ATOM 1751 C C . ASP A 1 221 ? -5.307 1.360 18.433 1.00 94.94 221 ASP A C 1
ATOM 1753 O O . ASP A 1 221 ? -6.492 1.164 18.134 1.00 94.94 221 ASP A O 1
ATOM 1757 N N . ARG A 1 222 ? -4.628 0.504 19.204 1.00 92.50 222 ARG A N 1
ATOM 1758 C CA . ARG A 1 222 ? -5.250 -0.667 19.831 1.00 92.50 222 ARG A CA 1
ATOM 1759 C C . ARG A 1 222 ? -6.020 -0.227 21.077 1.00 92.50 222 ARG A C 1
ATOM 1761 O O . ARG A 1 222 ? -5.433 0.327 22.001 1.00 92.50 222 ARG A O 1
ATOM 1768 N N . ALA A 1 223 ? -7.318 -0.509 21.132 1.00 88.25 223 ALA A N 1
ATOM 1769 C CA . ALA A 1 223 ? -8.165 -0.153 22.269 1.00 88.25 223 ALA A CA 1
ATOM 1770 C C . ALA A 1 223 ? -9.279 -1.185 22.480 1.00 88.25 223 ALA A C 1
ATOM 1772 O O . ALA A 1 223 ? -9.903 -1.647 21.526 1.00 88.25 223 ALA A O 1
ATOM 1773 N N . GLY A 1 224 ? -9.536 -1.559 23.739 1.00 78.94 224 GLY A N 1
ATOM 1774 C CA . GLY A 1 224 ? -10.688 -2.394 24.112 1.00 78.94 224 GLY A CA 1
ATOM 1775 C C . GLY A 1 224 ? -10.762 -3.765 23.422 1.00 78.94 224 GLY A C 1
ATOM 1776 O O . GLY A 1 224 ? -11.857 -4.268 23.199 1.00 78.94 224 GLY A O 1
ATOM 1777 N N . GLY A 1 225 ? -9.621 -4.356 23.047 1.00 80.94 225 GLY A N 1
ATOM 1778 C CA . GLY A 1 225 ? -9.571 -5.631 22.316 1.00 80.94 225 GLY A CA 1
ATOM 1779 C C . GLY A 1 225 ? -9.782 -5.518 20.799 1.00 80.94 225 GLY A C 1
ATOM 1780 O O . GLY A 1 225 ? -9.863 -6.544 20.132 1.00 80.94 225 GLY A O 1
ATOM 1781 N N . GLY A 1 226 ? -9.843 -4.300 20.252 1.00 92.50 226 GLY A N 1
ATOM 1782 C CA . GLY A 1 226 ? -9.890 -4.027 18.816 1.00 92.50 226 GLY A CA 1
ATOM 1783 C C . GLY A 1 226 ? -9.023 -2.829 18.429 1.00 92.50 226 GLY A C 1
ATOM 1784 O O . GLY A 1 226 ? -8.049 -2.504 19.113 1.00 92.50 226 GLY A O 1
ATOM 1785 N N . TYR A 1 227 ? -9.395 -2.168 17.335 1.00 96.12 227 TYR A N 1
ATOM 1786 C CA . TYR A 1 227 ? -8.662 -1.040 16.763 1.00 96.12 227 TYR A CA 1
ATOM 1787 C C . TYR A 1 227 ? -9.598 0.147 16.547 1.00 96.12 227 TYR A C 1
ATOM 1789 O O . TYR A 1 227 ? -10.701 -0.018 16.012 1.00 96.12 227 TYR A O 1
ATOM 1797 N N . VAL A 1 228 ? -9.151 1.329 16.963 1.00 97.38 228 VAL A N 1
ATOM 1798 C CA . VAL A 1 228 ? -9.891 2.591 16.865 1.00 97.38 228 VAL A CA 1
ATOM 1799 C C . VAL A 1 228 ? -9.165 3.519 15.906 1.00 97.38 228 VAL A C 1
ATOM 1801 O O . VAL A 1 228 ? -7.948 3.657 15.990 1.00 97.38 228 VAL A O 1
ATOM 1804 N N . ILE A 1 229 ? -9.916 4.153 15.009 1.00 98.44 229 ILE A N 1
ATOM 1805 C CA . ILE A 1 229 ? -9.409 5.120 14.037 1.00 98.44 229 ILE A CA 1
ATOM 1806 C C . ILE A 1 229 ? -8.910 6.359 14.779 1.00 98.44 229 ILE A C 1
ATOM 1808 O O . ILE A 1 229 ? -9.677 7.012 15.490 1.00 98.44 229 ILE A O 1
ATOM 1812 N N . THR A 1 230 ? -7.652 6.719 14.567 1.00 97.88 230 THR A N 1
ATOM 1813 C CA . THR A 1 230 ? -7.030 7.923 15.132 1.00 97.88 230 THR A CA 1
ATOM 1814 C C . THR A 1 230 ? -6.831 9.017 14.094 1.00 97.88 230 THR A C 1
ATOM 1816 O O . THR A 1 230 ? -6.824 10.193 14.451 1.00 97.88 230 THR A O 1
ATOM 1819 N N . ASN A 1 231 ? -6.738 8.653 12.814 1.00 98.00 231 ASN A N 1
ATOM 1820 C CA . ASN A 1 231 ? -6.553 9.600 11.722 1.00 98.00 231 ASN A CA 1
ATOM 1821 C C . ASN A 1 231 ? -7.160 9.073 10.417 1.00 98.00 231 ASN A C 1
ATOM 1823 O O . ASN A 1 231 ? -7.148 7.869 10.162 1.00 98.00 231 ASN A O 1
ATOM 1827 N N . ILE A 1 232 ? -7.658 9.990 9.589 1.00 98.44 232 ILE A N 1
ATOM 1828 C CA . ILE A 1 232 ? -8.150 9.727 8.235 1.00 98.44 232 ILE A CA 1
ATOM 1829 C C . ILE A 1 232 ? -7.585 10.832 7.341 1.00 98.44 232 ILE A C 1
ATOM 1831 O O . ILE A 1 232 ? -7.931 11.999 7.512 1.00 98.44 232 ILE A O 1
ATOM 1835 N N . ALA A 1 233 ? -6.735 10.465 6.386 1.00 97.81 233 ALA A N 1
ATOM 1836 C CA . ALA A 1 233 ? -6.101 11.394 5.459 1.00 97.81 233 ALA A CA 1
ATOM 1837 C C . ALA A 1 233 ? -6.380 10.965 4.015 1.00 97.81 233 ALA A C 1
ATOM 1839 O O . ALA A 1 233 ? -5.902 9.925 3.565 1.00 97.81 233 ALA A O 1
ATOM 1840 N N . TYR A 1 234 ? -7.166 11.768 3.303 1.00 98.44 234 TYR A N 1
ATOM 1841 C CA . TYR A 1 234 ? -7.480 11.574 1.890 1.00 98.44 234 TYR A CA 1
ATOM 1842 C C . TYR A 1 234 ? -6.662 12.528 1.022 1.00 98.44 234 TYR A C 1
ATOM 1844 O O . TYR A 1 234 ? -6.578 13.714 1.346 1.00 98.44 234 TYR A O 1
ATOM 1852 N N . SER A 1 235 ? -6.124 12.026 -0.091 1.00 98.44 235 SER A N 1
ATOM 1853 C CA . SER A 1 235 ? -5.461 12.847 -1.102 1.00 98.44 235 SER A CA 1
ATOM 1854 C C . SER A 1 235 ? -5.989 12.554 -2.513 1.00 98.44 235 SER A C 1
ATOM 1856 O O . SER A 1 235 ? -5.771 11.450 -3.023 1.00 98.44 235 SER A O 1
ATOM 1858 N N . PRO A 1 236 ? -6.655 13.520 -3.179 1.00 98.25 236 PRO A N 1
ATOM 1859 C CA . PRO A 1 236 ? -7.199 13.336 -4.530 1.00 98.25 236 PRO A CA 1
ATOM 1860 C C . PRO A 1 236 ? -6.122 13.322 -5.628 1.00 98.25 236 PRO A C 1
ATOM 1862 O O . PRO A 1 236 ? -6.379 12.924 -6.760 1.00 98.25 236 PRO A O 1
ATOM 1865 N N . ASP A 1 237 ? -4.904 13.767 -5.319 1.00 97.56 237 ASP A N 1
ATOM 1866 C CA . ASP A 1 237 ? -3.753 13.739 -6.228 1.00 97.56 237 ASP A CA 1
ATOM 1867 C C . ASP A 1 237 ? -2.958 12.425 -6.154 1.00 97.56 237 ASP A C 1
ATOM 1869 O O . ASP A 1 237 ? -1.954 12.281 -6.850 1.00 97.56 237 ASP A O 1
ATOM 1873 N N . PHE A 1 238 ? -3.426 11.458 -5.354 1.00 97.75 238 PHE A N 1
ATOM 1874 C CA . PHE A 1 238 ? -2.768 10.175 -5.106 1.00 97.75 238 PHE A CA 1
ATOM 1875 C C . PHE A 1 238 ? -1.413 10.294 -4.390 1.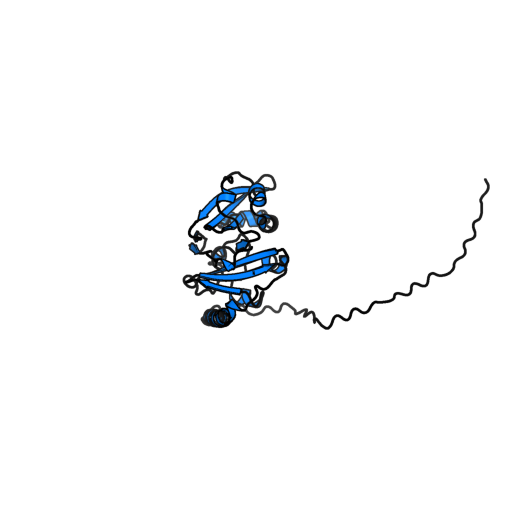00 97.75 238 PHE A C 1
ATOM 1877 O O . PHE A 1 238 ? -0.604 9.371 -4.471 1.00 97.75 238 PHE A O 1
ATOM 1884 N N . ILE A 1 239 ? -1.146 11.396 -3.683 1.00 97.56 239 ILE A N 1
ATOM 1885 C CA . ILE A 1 239 ? 0.116 11.611 -2.968 1.00 97.56 239 ILE A CA 1
ATOM 1886 C C . ILE A 1 239 ? -0.088 11.457 -1.458 1.00 97.56 239 ILE A C 1
ATOM 1888 O O . ILE A 1 239 ? -0.963 12.086 -0.874 1.00 97.56 239 ILE A O 1
ATOM 1892 N N . LEU A 1 240 ? 0.753 10.654 -0.799 1.00 97.50 240 LEU A N 1
ATOM 1893 C CA . LEU A 1 240 ? 0.823 10.610 0.669 1.00 97.50 240 LEU A CA 1
ATOM 1894 C C . LEU A 1 240 ? 2.190 11.072 1.162 1.00 97.50 240 LEU A C 1
ATOM 1896 O O . LEU A 1 240 ? 3.221 10.689 0.603 1.00 97.50 240 LEU A O 1
ATOM 1900 N N . ASP A 1 241 ? 2.189 11.831 2.257 1.00 94.94 241 ASP A N 1
ATOM 1901 C CA . ASP A 1 241 ? 3.386 12.071 3.056 1.00 94.94 241 ASP A CA 1
ATOM 1902 C C . ASP A 1 241 ? 3.769 10.793 3.817 1.00 94.94 241 ASP A C 1
ATOM 1904 O O . ASP A 1 241 ? 2.942 10.188 4.512 1.00 94.94 241 ASP A O 1
ATOM 1908 N N . GLY A 1 242 ? 5.033 10.398 3.680 1.00 91.19 242 GLY A N 1
ATOM 1909 C CA . GLY A 1 242 ? 5.639 9.266 4.367 1.00 91.19 242 GLY A CA 1
ATOM 1910 C C . GLY A 1 242 ? 6.955 9.629 5.054 1.00 91.19 242 GLY A C 1
ATOM 1911 O O . GLY A 1 242 ? 7.442 10.759 4.981 1.00 91.19 242 GLY A O 1
ATOM 1912 N N . LEU A 1 243 ? 7.566 8.642 5.704 1.00 90.56 243 LEU A N 1
ATOM 1913 C CA . LEU A 1 243 ? 8.821 8.792 6.453 1.00 90.56 243 LEU A CA 1
ATOM 1914 C C . LEU A 1 243 ? 10.019 9.152 5.560 1.00 90.56 243 LEU A C 1
ATOM 1916 O O . LEU A 1 243 ? 11.005 9.697 6.045 1.00 90.56 243 LEU A O 1
ATOM 1920 N N . ASN A 1 244 ? 9.930 8.877 4.255 1.00 90.31 244 ASN A N 1
ATOM 1921 C CA . ASN A 1 244 ? 10.920 9.268 3.248 1.00 90.31 244 ASN A CA 1
ATOM 1922 C C . ASN A 1 244 ? 10.328 10.258 2.226 1.00 90.31 244 ASN A C 1
ATOM 1924 O O . ASN A 1 244 ? 10.508 10.123 1.012 1.00 90.31 244 ASN A O 1
ATOM 1928 N N . GLY A 1 245 ? 9.550 11.223 2.720 1.00 92.62 245 GLY A N 1
ATOM 1929 C CA . GLY A 1 245 ? 8.894 12.243 1.907 1.00 92.62 245 GLY A CA 1
ATOM 1930 C C . GLY A 1 245 ? 7.642 11.742 1.182 1.00 92.62 245 GLY A C 1
ATOM 1931 O O . GLY A 1 245 ? 7.029 10.745 1.560 1.00 92.62 245 GLY A O 1
ATOM 1932 N N . LYS A 1 246 ? 7.248 12.460 0.129 1.00 95.50 246 LYS A N 1
ATOM 1933 C CA . LYS A 1 246 ? 5.997 12.235 -0.610 1.00 95.50 246 LYS A CA 1
ATOM 1934 C C . LYS A 1 246 ? 6.091 11.058 -1.567 1.00 95.50 246 LYS A C 1
ATOM 1936 O O . LYS A 1 246 ? 7.070 10.963 -2.296 1.00 95.50 246 LYS A O 1
ATOM 1941 N N . THR A 1 247 ? 5.082 10.195 -1.596 1.00 96.19 247 THR A N 1
ATOM 1942 C CA . THR A 1 247 ? 4.995 9.062 -2.536 1.00 96.19 247 THR A CA 1
ATOM 1943 C C . THR A 1 247 ? 3.739 9.199 -3.386 1.00 96.19 247 THR A C 1
ATOM 1945 O O . THR A 1 247 ? 2.678 9.498 -2.841 1.00 96.19 247 THR A O 1
ATOM 1948 N N . CYS A 1 248 ? 3.856 8.987 -4.699 1.00 96.38 248 CYS A N 1
ATOM 1949 C CA . CYS A 1 248 ? 2.729 8.973 -5.632 1.00 96.38 248 CYS A CA 1
ATOM 1950 C C . CYS A 1 248 ? 2.232 7.537 -5.833 1.00 96.38 248 CYS A C 1
ATOM 1952 O O . CYS A 1 248 ? 3.003 6.652 -6.190 1.00 96.38 248 CYS A O 1
ATOM 1954 N N . TYR A 1 249 ? 0.936 7.320 -5.646 1.00 97.19 249 TYR A N 1
ATOM 1955 C CA . TYR A 1 249 ? 0.295 6.006 -5.727 1.00 97.19 249 TYR A CA 1
ATOM 1956 C C . TYR A 1 249 ? -0.631 5.873 -6.932 1.00 97.19 249 TYR A C 1
ATOM 1958 O O . TYR A 1 249 ? -1.445 4.953 -7.006 1.00 97.19 249 TYR A O 1
ATOM 1966 N N . LYS A 1 250 ? -0.549 6.814 -7.874 1.00 96.25 250 LYS A N 1
ATOM 1967 C CA . LYS A 1 250 ? -1.367 6.776 -9.077 1.00 96.25 250 LYS A CA 1
ATOM 1968 C C . LYS A 1 250 ? -0.993 5.553 -9.915 1.00 96.25 250 LYS A C 1
ATOM 1970 O O . LYS A 1 250 ? 0.181 5.348 -10.220 1.00 96.25 250 LYS A O 1
ATOM 1975 N N . ILE A 1 251 ? -2.006 4.788 -10.308 1.00 96.31 251 ILE A N 1
ATOM 1976 C CA . ILE A 1 251 ? -1.890 3.631 -11.202 1.00 96.31 251 ILE A CA 1
ATOM 1977 C C . ILE A 1 251 ? -2.643 3.888 -12.511 1.00 96.31 251 ILE A C 1
ATOM 1979 O O . ILE A 1 251 ? -3.390 4.862 -12.628 1.00 96.31 251 ILE A O 1
ATOM 1983 N N . LEU A 1 252 ? -2.444 3.016 -13.498 1.00 94.69 252 LEU A N 1
ATOM 1984 C CA . LEU A 1 252 ? -3.211 3.025 -14.739 1.00 94.69 252 LEU A CA 1
ATOM 1985 C C . LEU A 1 252 ? -4.625 2.487 -14.491 1.00 94.69 252 LEU A C 1
ATOM 1987 O O . LEU A 1 252 ? -4.828 1.576 -13.689 1.00 94.69 252 LEU A O 1
ATOM 1991 N N . ASP A 1 253 ? -5.605 3.018 -15.225 1.00 94.38 253 ASP A N 1
ATOM 1992 C CA . ASP A 1 253 ? -7.021 2.664 -15.049 1.00 94.38 253 ASP A CA 1
ATOM 1993 C C . ASP A 1 253 ? -7.312 1.171 -15.271 1.00 94.38 253 ASP A C 1
ATOM 1995 O O . ASP A 1 253 ? -8.221 0.613 -14.653 1.00 94.38 253 ASP A O 1
ATOM 1999 N N . GLU A 1 254 ? -6.535 0.519 -16.135 1.00 93.06 254 GLU A N 1
ATOM 2000 C CA . GLU A 1 254 ? -6.656 -0.908 -16.447 1.00 93.06 254 GLU A CA 1
ATOM 2001 C C . GLU A 1 254 ? -6.157 -1.837 -15.332 1.00 93.06 254 GLU A C 1
ATOM 2003 O O . GLU A 1 254 ? -6.557 -3.002 -15.292 1.00 93.06 254 GLU A O 1
ATOM 2008 N N . ASP A 1 255 ? -5.342 -1.322 -14.407 1.00 94.88 255 ASP A N 1
ATOM 2009 C CA . ASP A 1 255 ? -4.738 -2.122 -13.341 1.00 94.88 255 ASP A CA 1
ATOM 2010 C C . ASP A 1 255 ? -5.607 -2.190 -12.074 1.00 94.88 255 ASP A C 1
ATOM 2012 O O . ASP A 1 255 ? -5.368 -3.047 -11.215 1.00 94.88 255 ASP A O 1
ATOM 2016 N N . TYR A 1 256 ? -6.658 -1.365 -11.966 1.00 96.38 256 TYR A N 1
ATOM 2017 C CA . TYR A 1 256 ? -7.647 -1.486 -10.890 1.00 96.38 256 TYR A CA 1
ATOM 2018 C C . TYR A 1 256 ? -8.305 -2.873 -10.898 1.00 96.38 256 TYR A C 1
ATOM 2020 O O . TYR A 1 256 ? -8.604 -3.441 -11.953 1.00 96.38 256 TYR A O 1
ATOM 2028 N N . VAL A 1 257 ? -8.581 -3.405 -9.703 1.00 93.75 257 VAL A N 1
ATOM 2029 C CA . VAL A 1 257 ? -9.429 -4.596 -9.558 1.00 93.75 257 VAL A CA 1
ATOM 2030 C C . VAL A 1 257 ? -10.811 -4.285 -10.140 1.00 93.75 257 VAL A C 1
ATOM 2032 O O . VAL A 1 257 ? -11.334 -3.186 -9.947 1.00 93.75 257 VAL A O 1
ATOM 2035 N N . LYS A 1 258 ? -11.366 -5.227 -10.903 1.00 80.56 258 LYS A N 1
ATOM 2036 C CA . LYS A 1 258 ? -12.671 -5.082 -11.560 1.00 80.56 258 LYS A CA 1
ATOM 2037 C C . LYS A 1 258 ? -13.822 -5.422 -10.627 1.00 80.56 258 LYS A C 1
ATOM 2039 O O . LYS A 1 258 ? -13.641 -6.336 -9.794 1.00 80.56 258 LYS A O 1
#

pLDDT: mean 82.9, std 22.73, range [27.58, 98.75]

Foldseek 3Di:
DDDDDDDDDDDDDDDDDDDDDDPPPDDPPPPDDPDPDPDDPPDPVLLVVVVVVLVVLVVCLVPADAAEDAPCVPAPVADLAHAQDFLLLCPPPPDRSVFPVNCCVSPPRFRWDDDPQKIWTWHHYPVQKIKIWIAGCVQRNRGGTGTHIAIANAAAAVVLVVPDDFQDFLVVVCVSGVCSVSLQVRVVPDDPVNQVVCVVVVRFRWHWHQHPQEIKIWGWDDDPNGTTTHDIDTDRQQWDQDSSGIDHPDDDPVRHDD

Radius of gyration: 24.88 Å; chains: 1; bounding box: 57×82×60 Å